Protein AF-A0A396IU26-F1 (afdb_monomer_lite)

Structure (mmCIF, N/CA/C/O backbone):
data_AF-A0A396IU26-F1
#
_entry.id   AF-A0A396IU26-F1
#
loop_
_atom_site.group_PDB
_atom_site.id
_atom_site.type_symbol
_atom_site.label_atom_id
_atom_site.label_alt_id
_atom_site.label_comp_id
_atom_site.label_asym_id
_atom_site.label_entity_id
_atom_site.label_seq_id
_atom_site.pdbx_PDB_ins_code
_atom_site.Cartn_x
_atom_site.Cartn_y
_atom_site.Cartn_z
_atom_site.occupancy
_atom_site.B_iso_or_equiv
_atom_site.auth_seq_id
_atom_site.auth_comp_id
_atom_site.auth_asym_id
_atom_site.auth_atom_id
_atom_site.pdbx_PDB_model_num
ATOM 1 N N . MET A 1 1 ? -10.759 3.867 -37.597 1.00 36.38 1 MET A N 1
ATOM 2 C CA . MET A 1 1 ? -11.446 4.183 -36.321 1.00 36.38 1 MET A CA 1
ATOM 3 C C . MET A 1 1 ? -10.426 4.731 -35.334 1.00 36.38 1 MET A C 1
ATOM 5 O O . MET A 1 1 ? -9.451 4.046 -35.075 1.00 36.38 1 MET A O 1
ATOM 9 N N . LYS A 1 2 ? -10.600 5.950 -34.806 1.00 43.91 2 LYS A N 1
ATOM 10 C CA . LYS A 1 2 ? -9.801 6.440 -33.669 1.00 43.91 2 LYS A CA 1
ATOM 11 C C . LYS A 1 2 ? -10.519 6.008 -32.395 1.00 43.91 2 LYS A C 1
ATOM 13 O O . LYS A 1 2 ? -11.570 6.564 -32.089 1.00 43.91 2 LYS A O 1
ATOM 18 N N . TRP A 1 3 ? -10.007 5.006 -31.688 1.00 51.47 3 TRP A N 1
ATOM 19 C CA . TRP A 1 3 ? -10.526 4.684 -30.361 1.00 51.47 3 TRP A CA 1
ATOM 20 C C . TRP A 1 3 ? -10.234 5.875 -29.445 1.00 51.47 3 TRP A C 1
ATOM 22 O O . TRP A 1 3 ? -9.081 6.273 -29.275 1.00 51.47 3 TRP A O 1
ATOM 32 N N . LYS A 1 4 ? -11.283 6.513 -28.917 1.00 61.62 4 LYS A N 1
ATOM 33 C CA . LYS A 1 4 ? -11.118 7.537 -27.884 1.00 61.62 4 LYS A CA 1
ATOM 34 C C . LYS A 1 4 ? -10.729 6.809 -26.606 1.00 61.62 4 LYS A C 1
ATOM 36 O O . LYS A 1 4 ? -11.565 6.156 -25.994 1.00 61.62 4 LYS A O 1
ATOM 41 N N . ILE A 1 5 ? -9.464 6.928 -26.222 1.00 74.00 5 ILE A N 1
ATOM 42 C CA . ILE A 1 5 ? -9.000 6.493 -24.907 1.00 74.00 5 ILE A CA 1
ATOM 43 C C . ILE A 1 5 ? -9.785 7.299 -23.865 1.00 74.00 5 ILE A C 1
ATOM 45 O O . ILE A 1 5 ? -9.753 8.534 -23.882 1.00 74.00 5 ILE A O 1
ATOM 49 N N . GLN A 1 6 ? -10.534 6.615 -22.998 1.00 81.62 6 GLN A N 1
ATOM 50 C CA . GLN A 1 6 ? -11.246 7.263 -21.901 1.00 81.62 6 GLN A CA 1
ATOM 51 C C . GLN A 1 6 ? -10.226 7.858 -20.935 1.00 81.62 6 GLN A C 1
ATOM 53 O O . GLN A 1 6 ? -9.419 7.141 -20.365 1.00 81.62 6 GLN A O 1
ATOM 58 N N . GLN A 1 7 ? -10.271 9.171 -20.743 1.00 86.00 7 GLN A N 1
ATOM 59 C CA . GLN A 1 7 ? -9.357 9.882 -19.860 1.00 86.00 7 GLN A CA 1
ATOM 60 C C . GLN A 1 7 ? -9.942 9.947 -18.442 1.00 86.00 7 GLN A C 1
ATOM 62 O O . GLN A 1 7 ? -10.987 10.567 -18.232 1.00 86.00 7 GLN A O 1
ATOM 67 N N . TYR A 1 8 ? -9.262 9.353 -17.464 1.00 87.31 8 TYR A N 1
ATOM 68 C CA . TYR A 1 8 ? -9.656 9.421 -16.060 1.00 87.31 8 TYR A CA 1
ATOM 69 C C . TYR A 1 8 ? -9.357 10.792 -15.463 1.00 87.31 8 TYR A C 1
ATOM 71 O O . TYR A 1 8 ? -8.356 11.442 -15.782 1.00 87.31 8 TYR A O 1
ATOM 79 N N . LYS A 1 9 ? -10.252 11.232 -14.576 1.00 87.75 9 LYS A N 1
ATOM 80 C CA . LYS A 1 9 ? -10.110 12.469 -13.809 1.00 87.75 9 LYS A CA 1
ATOM 81 C C . LYS A 1 9 ? -9.380 12.204 -12.491 1.00 87.75 9 LYS A C 1
ATOM 83 O O . LYS A 1 9 ? -9.590 11.151 -11.887 1.00 87.75 9 LYS A O 1
ATOM 88 N N . PRO A 1 10 ? -8.649 13.201 -11.963 1.00 85.81 10 PRO A N 1
ATOM 89 C CA . 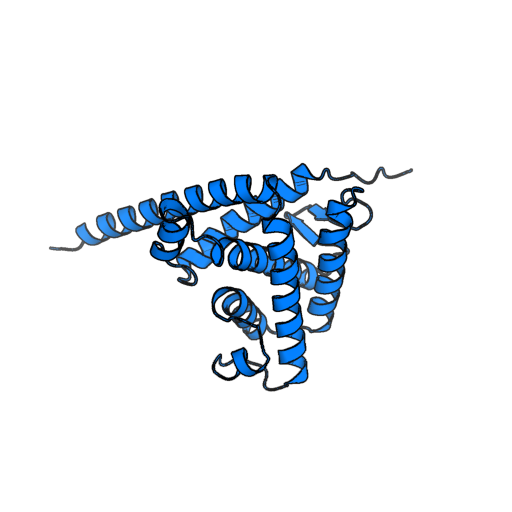PRO A 1 10 ? -8.019 13.139 -10.648 1.00 85.81 10 PRO A CA 1
ATOM 90 C C . PRO A 1 10 ? -8.915 12.591 -9.535 1.00 85.81 10 PRO A C 1
ATOM 92 O O . PRO A 1 10 ? -8.520 11.727 -8.756 1.00 85.81 10 PRO A O 1
ATOM 95 N N . VAL A 1 11 ? -10.157 13.077 -9.478 1.00 86.75 11 VAL A N 1
ATOM 96 C CA . VAL A 1 11 ? -11.125 12.690 -8.446 1.00 86.75 11 VAL A CA 1
ATOM 97 C C . VAL A 1 11 ? -11.453 11.196 -8.482 1.00 86.75 11 VAL A C 1
ATOM 99 O O . VAL A 1 11 ? -11.525 10.588 -7.424 1.00 8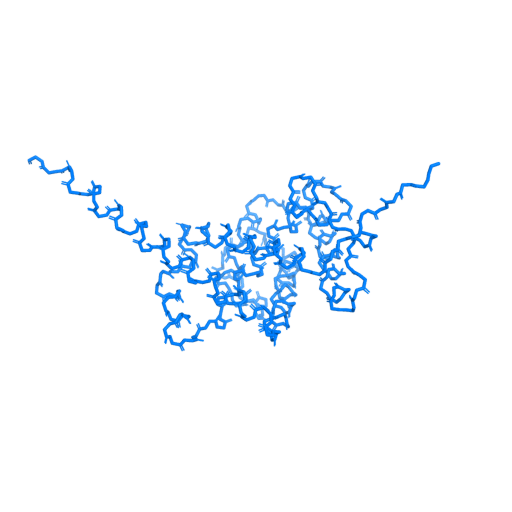6.75 11 VAL A O 1
ATOM 102 N N . GLN A 1 12 ? -11.543 10.589 -9.669 1.00 87.81 12 GLN A N 1
ATOM 103 C CA . GLN A 1 12 ? -11.893 9.173 -9.818 1.00 87.81 12 GLN A CA 1
ATOM 104 C C . GLN A 1 12 ? -10.797 8.269 -9.255 1.00 87.81 12 GLN A C 1
ATOM 106 O O . GLN A 1 12 ? -11.088 7.300 -8.563 1.00 87.81 12 GLN A O 1
ATOM 111 N N . VAL A 1 13 ? -9.532 8.619 -9.490 1.00 88.50 13 VAL A N 1
ATOM 112 C CA . VAL A 1 13 ? -8.412 7.849 -8.941 1.00 88.50 13 VAL A CA 1
ATOM 113 C C . VAL A 1 13 ? -8.298 8.050 -7.428 1.00 88.50 13 VAL A C 1
ATOM 115 O O . VAL A 1 13 ? -8.007 7.105 -6.703 1.00 88.50 13 VAL A O 1
ATOM 118 N N . TRP A 1 14 ? -8.575 9.256 -6.921 1.00 89.88 14 TRP A N 1
ATOM 119 C CA . TRP A 1 14 ? -8.655 9.487 -5.477 1.00 89.88 14 TRP A CA 1
ATOM 120 C C . TRP A 1 14 ? -9.791 8.698 -4.820 1.00 89.88 14 TRP A C 1
ATOM 122 O O . TRP A 1 14 ? -9.598 8.144 -3.740 1.00 89.88 14 TRP A O 1
ATOM 132 N N . ASP A 1 15 ? -10.969 8.664 -5.439 1.00 91.56 15 ASP A N 1
ATOM 133 C CA . ASP A 1 15 ? -12.124 7.914 -4.943 1.00 91.56 15 ASP A CA 1
ATOM 134 C C . ASP A 1 15 ? -11.818 6.420 -4.897 1.00 91.56 15 ASP A C 1
ATOM 136 O O . ASP A 1 15 ? -12.000 5.798 -3.850 1.00 91.56 15 ASP A O 1
ATOM 140 N N . TRP A 1 16 ? -11.245 5.882 -5.977 1.00 92.44 16 TRP A N 1
ATOM 141 C CA . TRP A 1 16 ? -10.735 4.518 -5.999 1.00 92.44 16 TRP A CA 1
ATOM 142 C C . TRP A 1 16 ? -9.743 4.263 -4.860 1.00 92.44 16 TRP A C 1
ATOM 144 O O . TRP A 1 16 ? -9.912 3.327 -4.082 1.00 92.44 16 TRP A O 1
ATOM 154 N N . PHE A 1 17 ? -8.717 5.104 -4.735 1.00 94.12 17 PHE A N 1
ATOM 155 C CA . PHE A 1 17 ? -7.638 4.872 -3.786 1.00 94.12 17 PHE A CA 1
ATOM 156 C C . PHE A 1 17 ? -8.149 4.812 -2.344 1.00 94.12 17 PHE A C 1
ATOM 158 O O . PHE A 1 17 ? -7.783 3.915 -1.583 1.00 94.12 17 PHE A O 1
ATOM 165 N N . PHE A 1 18 ? -9.039 5.730 -1.967 1.00 95.44 18 PHE A N 1
ATOM 166 C CA . PHE A 1 18 ? -9.633 5.717 -0.634 1.00 95.44 18 PHE A CA 1
ATOM 167 C C . PHE A 1 18 ? -10.624 4.572 -0.434 1.00 95.44 18 PHE A C 1
ATOM 169 O O . PHE A 1 18 ? -10.685 4.042 0.674 1.00 95.44 18 PHE A O 1
ATOM 176 N N . LYS A 1 19 ? -11.337 4.136 -1.481 1.00 94.88 19 LYS A N 1
ATOM 177 C CA . LYS A 1 19 ? -12.168 2.931 -1.404 1.00 94.88 19 LYS A CA 1
ATOM 178 C C . LYS A 1 19 ? -11.322 1.672 -1.205 1.00 94.88 19 LYS A C 1
ATOM 180 O O . LYS A 1 19 ? -11.675 0.829 -0.387 1.00 94.88 19 LYS A O 1
ATOM 185 N N . SER A 1 20 ? -10.177 1.584 -1.878 1.00 95.25 20 SER A N 1
ATOM 186 C CA . SER A 1 20 ? -9.188 0.525 -1.663 1.00 95.25 20 SER A CA 1
ATOM 187 C C . SER A 1 20 ? -8.674 0.549 -0.219 1.00 95.25 20 SER A C 1
ATOM 189 O O . SER A 1 20 ? -8.710 -0.471 0.461 1.00 95.25 20 SER A O 1
ATOM 191 N N . CYS A 1 21 ? -8.326 1.726 0.315 1.00 96.75 21 CYS A N 1
ATOM 192 C CA . CYS A 1 21 ? -7.930 1.867 1.721 1.00 96.75 21 CYS A CA 1
ATOM 193 C C . CYS A 1 21 ? -9.027 1.454 2.714 1.00 96.75 21 CYS A C 1
ATOM 195 O O . CYS A 1 21 ? -8.710 0.971 3.795 1.00 96.75 21 CYS A O 1
ATOM 197 N N . GLU A 1 22 ? -10.299 1.648 2.373 1.00 95.56 22 GLU A N 1
ATOM 198 C CA . GLU A 1 22 ? -11.444 1.216 3.181 1.00 95.56 22 GLU A CA 1
ATOM 199 C C . GLU A 1 22 ? -11.565 -0.307 3.218 1.00 95.56 22 GLU A C 1
ATOM 201 O O . GLU A 1 22 ? -11.588 -0.894 4.296 1.00 95.56 22 GLU A O 1
ATOM 206 N N . VAL A 1 23 ? -11.573 -0.958 2.051 1.00 94.94 23 VAL A N 1
ATOM 207 C CA . VAL A 1 23 ? -11.628 -2.426 1.944 1.00 94.94 23 VAL A CA 1
ATOM 208 C C . VAL A 1 23 ? -10.428 -3.064 2.641 1.00 94.94 23 VAL A C 1
ATOM 210 O O . VAL A 1 23 ? -10.588 -3.945 3.483 1.00 94.94 23 VAL A O 1
ATOM 213 N N . ASN A 1 24 ? -9.230 -2.563 2.360 1.00 95.94 24 ASN A N 1
ATOM 214 C CA . ASN A 1 24 ? -8.001 -3.073 2.954 1.00 95.94 24 ASN A CA 1
ATOM 215 C C . ASN A 1 24 ? -7.905 -2.751 4.445 1.00 95.94 24 ASN A C 1
ATOM 217 O O . ASN A 1 24 ? -7.382 -3.555 5.205 1.00 95.94 24 ASN A O 1
ATOM 221 N N . GLY A 1 25 ? -8.456 -1.615 4.879 1.00 95.25 25 GLY A N 1
ATOM 222 C CA . GLY A 1 25 ? -8.569 -1.227 6.284 1.00 95.25 25 GLY A CA 1
ATOM 223 C C . GLY A 1 25 ? -9.317 -2.267 7.111 1.00 95.25 25 GLY A C 1
ATOM 224 O O . GLY A 1 25 ? -8.875 -2.617 8.202 1.00 95.25 25 GLY A O 1
ATOM 225 N N . ARG A 1 26 ? -10.404 -2.814 6.559 1.00 94.56 26 ARG A N 1
ATOM 226 C CA . ARG A 1 26 ? -11.157 -3.910 7.185 1.00 94.56 26 ARG A CA 1
ATOM 227 C C . ARG A 1 26 ? -10.328 -5.183 7.290 1.00 94.56 26 ARG A C 1
ATOM 229 O O . ARG A 1 26 ? -10.344 -5.823 8.334 1.00 94.56 26 ARG A O 1
ATOM 236 N N . ILE A 1 27 ? -9.589 -5.522 6.233 1.00 94.38 27 ILE A N 1
ATOM 237 C CA . ILE A 1 27 ? -8.699 -6.692 6.201 1.00 94.38 27 ILE A CA 1
ATOM 238 C C . ILE A 1 27 ? -7.632 -6.563 7.289 1.00 94.38 27 ILE A C 1
ATOM 240 O O . ILE A 1 27 ? -7.540 -7.423 8.155 1.00 94.38 27 ILE A O 1
ATOM 244 N N . VAL A 1 28 ? -6.889 -5.453 7.318 1.00 94.25 28 VAL A N 1
ATOM 245 C CA . VAL A 1 28 ? -5.809 -5.271 8.298 1.00 94.25 28 VAL A CA 1
ATOM 246 C C . VAL A 1 28 ? -6.321 -5.172 9.739 1.00 94.25 28 VAL A C 1
ATOM 248 O O . VAL A 1 28 ? -5.592 -5.529 10.660 1.00 94.25 28 VAL A O 1
ATOM 251 N N . LEU A 1 29 ? -7.555 -4.703 9.954 1.00 93.12 29 LEU A N 1
ATOM 252 C CA . LEU A 1 29 ? -8.194 -4.700 11.271 1.00 93.12 29 LEU A CA 1
ATOM 253 C C . LEU A 1 29 ? -8.582 -6.116 11.702 1.00 93.12 29 LEU A C 1
ATOM 255 O O . LEU A 1 29 ? -8.247 -6.530 12.809 1.00 93.12 29 LEU A O 1
ATOM 259 N N . ARG A 1 30 ? -9.254 -6.866 10.822 1.00 92.00 30 ARG A N 1
ATOM 260 C CA . ARG A 1 30 ? -9.652 -8.259 11.066 1.00 92.00 30 ARG A CA 1
ATOM 261 C C . ARG A 1 30 ? -8.440 -9.149 11.336 1.00 92.00 30 ARG A C 1
ATOM 263 O O . ARG A 1 30 ? -8.477 -9.965 12.246 1.00 92.00 30 ARG A O 1
ATOM 270 N N . ASP A 1 31 ? -7.365 -8.949 10.583 1.00 91.62 31 ASP A N 1
ATOM 271 C CA . ASP A 1 31 ? -6.133 -9.733 10.696 1.00 91.62 31 ASP A CA 1
ATOM 272 C C . ASP A 1 31 ? -5.247 -9.255 11.875 1.00 91.62 31 ASP A C 1
ATOM 274 O O . ASP A 1 31 ? -4.118 -9.713 12.052 1.00 91.62 31 ASP A O 1
ATOM 278 N N . GLY A 1 32 ? -5.726 -8.301 12.688 1.00 90.56 32 GLY A N 1
ATOM 279 C CA . GLY A 1 32 ? -5.029 -7.806 13.878 1.00 90.56 32 GLY A CA 1
ATOM 280 C C . GLY A 1 32 ? -3.739 -7.030 13.583 1.00 90.56 32 GLY A C 1
ATOM 281 O O . GLY A 1 32 ? -2.900 -6.858 14.468 1.00 90.56 32 GLY A O 1
ATOM 282 N N . LEU A 1 33 ? -3.546 -6.559 12.347 1.00 91.25 33 LEU A N 1
ATOM 283 C CA . LEU A 1 33 ? -2.394 -5.738 11.952 1.00 91.25 33 LEU A CA 1
ATOM 284 C C . LEU A 1 33 ? -2.531 -4.279 12.405 1.00 91.25 33 LEU A C 1
ATOM 286 O O . LEU A 1 33 ? -1.525 -3.574 12.510 1.00 91.25 33 LEU A O 1
ATOM 290 N N . ILE A 1 34 ? -3.761 -3.836 12.669 1.00 91.44 34 ILE A N 1
ATOM 291 C CA . ILE A 1 34 ? -4.081 -2.601 13.390 1.00 91.44 34 ILE A CA 1
ATOM 292 C C . ILE A 1 34 ? -5.088 -2.900 14.491 1.00 91.44 34 ILE A C 1
ATOM 294 O O . ILE A 1 34 ? -5.997 -3.707 14.317 1.00 91.44 34 ILE A O 1
ATOM 298 N N . SER A 1 35 ? -4.940 -2.222 15.623 1.00 90.69 35 SER A N 1
ATOM 299 C CA . SER A 1 35 ? -5.867 -2.337 16.750 1.00 90.69 35 SER A CA 1
ATOM 300 C C . SER A 1 35 ? -6.937 -1.241 16.741 1.00 90.69 35 SER A C 1
ATOM 302 O O . SER A 1 35 ? -6.718 -0.136 16.238 1.00 90.69 35 SER A O 1
ATOM 304 N N . VAL A 1 36 ? -8.079 -1.503 17.389 1.00 91.56 36 VAL A N 1
ATOM 305 C CA . VAL A 1 36 ? -9.116 -0.479 17.636 1.00 91.56 36 VAL A CA 1
ATOM 306 C C . VAL A 1 36 ? -8.526 0.720 18.382 1.00 91.56 36 VAL A C 1
ATOM 308 O O . VAL A 1 36 ? -8.794 1.862 18.025 1.00 91.56 36 VAL A O 1
ATOM 311 N N . LYS A 1 37 ? -7.625 0.471 19.340 1.00 89.94 37 LYS A N 1
ATOM 312 C CA . LYS A 1 37 ? -6.909 1.517 20.078 1.00 89.94 37 LYS A CA 1
ATOM 313 C C . LYS A 1 37 ? -6.088 2.429 19.160 1.00 89.94 37 LYS A C 1
ATOM 315 O O . LYS A 1 37 ? -6.114 3.643 19.333 1.00 89.94 37 LYS A O 1
ATOM 320 N N . GLU A 1 38 ? -5.382 1.884 18.167 1.00 89.94 38 GLU A N 1
ATOM 321 C CA . GLU A 1 38 ? -4.645 2.704 17.190 1.00 89.94 38 GLU A CA 1
ATOM 322 C C . GLU A 1 38 ? -5.588 3.584 16.345 1.00 89.94 38 GLU A C 1
ATOM 324 O O . GLU A 1 38 ? -5.243 4.720 16.009 1.00 89.94 38 GLU A O 1
ATOM 329 N N . ILE A 1 39 ? -6.794 3.097 16.033 1.00 92.06 39 ILE A N 1
ATOM 330 C CA . ILE A 1 39 ? -7.837 3.877 15.347 1.00 92.06 39 ILE A CA 1
ATOM 331 C C . ILE A 1 39 ? -8.366 4.996 16.262 1.00 92.06 39 ILE A C 1
ATOM 333 O O . ILE A 1 39 ? -8.465 6.148 15.831 1.00 92.06 39 ILE A O 1
ATOM 337 N N . GLU A 1 40 ? -8.641 4.697 17.532 1.00 91.12 40 GLU A N 1
ATOM 338 C CA . GLU A 1 40 ? -9.085 5.671 18.537 1.00 91.12 40 GLU A CA 1
ATOM 339 C C . GLU A 1 40 ? -8.057 6.778 18.768 1.00 91.12 40 GLU A C 1
ATOM 341 O O . GLU A 1 40 ? -8.402 7.959 18.808 1.00 91.12 40 GLU A O 1
ATOM 346 N N . GLU A 1 41 ? -6.774 6.429 18.865 1.00 90.19 41 GLU A N 1
ATOM 347 C CA . GLU A 1 41 ? -5.697 7.410 18.996 1.00 90.19 41 GLU A CA 1
ATOM 348 C C . GLU A 1 41 ? -5.626 8.350 17.789 1.00 90.19 41 GLU A C 1
ATOM 350 O O . GLU A 1 41 ? -5.380 9.551 17.945 1.00 90.19 41 GLU A O 1
ATOM 355 N N . CYS A 1 42 ? -5.906 7.841 16.590 1.00 91.12 42 CYS A N 1
ATOM 356 C CA . CYS A 1 42 ? -6.017 8.671 15.401 1.00 91.12 42 CYS A CA 1
ATOM 357 C C . CYS A 1 42 ? -7.243 9.603 15.461 1.00 91.12 42 CYS A C 1
ATOM 359 O O . CYS A 1 42 ? -7.105 10.798 15.192 1.00 91.12 42 CYS A O 1
ATOM 361 N N . ILE A 1 43 ? -8.421 9.114 15.858 1.00 89.56 43 ILE A N 1
ATOM 362 C CA . ILE A 1 43 ? -9.651 9.926 15.899 1.00 89.56 43 ILE A CA 1
ATOM 363 C C . ILE A 1 43 ? -9.616 10.974 17.015 1.00 89.56 43 ILE A C 1
ATOM 365 O O . ILE A 1 43 ? -9.868 12.151 16.752 1.00 89.56 43 ILE A O 1
ATOM 369 N N . PHE A 1 44 ? -9.322 10.558 18.246 1.00 88.31 44 PHE A N 1
ATOM 370 C CA . PHE A 1 44 ? -9.507 11.382 19.443 1.00 88.31 44 PHE A CA 1
ATOM 371 C C . PHE A 1 44 ? -8.270 12.197 19.808 1.00 88.31 44 PHE A C 1
ATOM 373 O O . PHE A 1 44 ? -8.398 13.324 20.277 1.00 88.31 44 PHE A O 1
ATOM 380 N N . LYS A 1 45 ? -7.066 11.657 19.571 1.00 86.06 45 LYS A N 1
ATOM 381 C CA . LYS A 1 45 ? -5.801 12.355 19.870 1.00 86.06 45 LYS A CA 1
ATOM 382 C C . LYS A 1 45 ? -5.185 13.011 18.634 1.00 86.06 45 LYS A C 1
ATOM 384 O O . LYS A 1 45 ? -4.150 13.663 18.734 1.00 86.06 45 LYS A O 1
ATOM 389 N N . GLY A 1 46 ? -5.776 12.805 17.453 1.00 81.81 46 GLY A N 1
ATOM 390 C CA . GLY A 1 46 ? -5.227 13.272 16.180 1.00 81.81 46 GLY A CA 1
ATOM 391 C C . GLY A 1 46 ? -3.915 12.585 15.780 1.00 81.81 46 GLY A C 1
ATOM 392 O O . GL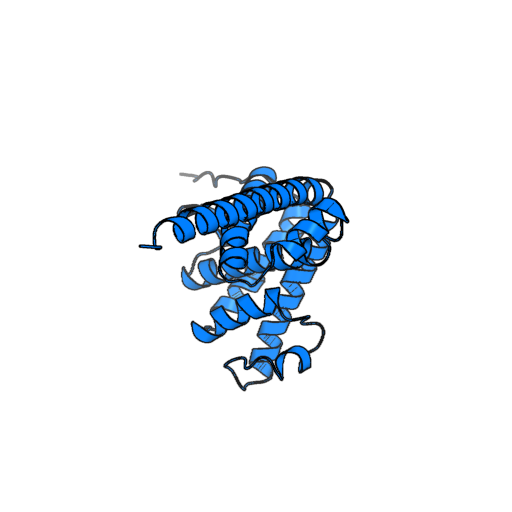Y A 1 46 ? -3.289 12.993 14.798 1.00 81.81 46 GLY A O 1
ATOM 393 N N . ASN A 1 47 ? -3.482 11.542 16.503 1.00 82.12 47 ASN A N 1
ATOM 394 C CA . ASN A 1 47 ? -2.225 10.844 16.249 1.00 82.12 47 ASN A CA 1
ATOM 395 C C . ASN A 1 47 ? -2.387 9.813 15.125 1.00 82.12 47 ASN A C 1
ATOM 397 O O . ASN A 1 47 ? -2.277 8.606 15.308 1.00 82.12 47 ASN A O 1
ATOM 401 N N . CYS A 1 48 ? -2.669 10.307 13.925 1.00 84.38 48 CYS A N 1
ATOM 402 C CA . CYS A 1 48 ? -2.887 9.471 12.752 1.00 84.38 48 CYS A CA 1
ATOM 403 C C . CYS A 1 48 ? -1.611 9.177 11.973 1.00 84.38 48 CYS A C 1
ATOM 405 O O . CYS A 1 48 ? -1.684 8.466 10.980 1.00 84.38 48 CYS A O 1
ATOM 407 N N . LYS A 1 49 ? -0.457 9.742 12.353 1.00 79.06 49 LYS A N 1
ATOM 408 C CA . LYS A 1 49 ? 0.724 9.802 11.475 1.00 79.06 49 LYS A CA 1
ATOM 409 C C . LYS A 1 49 ? 1.198 8.419 11.022 1.00 79.06 49 LYS A C 1
ATOM 411 O O . LYS A 1 49 ? 1.619 8.276 9.885 1.00 79.06 49 LYS A O 1
ATOM 416 N N . LYS A 1 50 ? 1.121 7.398 11.877 1.00 83.06 50 LYS A N 1
ATOM 417 C CA . LYS A 1 50 ? 1.469 6.019 11.497 1.00 83.06 50 LYS A CA 1
ATOM 418 C C . LYS A 1 50 ? 0.409 5.423 10.562 1.00 83.06 50 LYS A C 1
ATOM 420 O O . LYS A 1 50 ? 0.743 4.930 9.487 1.00 83.06 50 LYS A O 1
ATOM 425 N N . LEU A 1 51 ? -0.867 5.519 10.939 1.00 90.75 51 LEU A N 1
ATOM 426 C CA . LEU A 1 51 ? -1.985 4.929 10.195 1.00 90.75 51 LEU A CA 1
ATOM 427 C C . LEU A 1 51 ? -2.196 5.591 8.822 1.00 90.75 51 LEU A C 1
ATOM 429 O O . LEU A 1 51 ? -2.463 4.899 7.845 1.00 90.75 51 LEU A O 1
ATOM 433 N N . SER A 1 52 ? -2.005 6.910 8.723 1.00 93.38 52 SER A N 1
ATOM 434 C CA . SER A 1 52 ? -2.144 7.697 7.489 1.00 93.38 52 SER A CA 1
ATOM 435 C C . SER A 1 52 ? -1.063 7.432 6.454 1.00 93.38 52 SER A C 1
ATOM 437 O O . SER A 1 52 ? -1.205 7.873 5.315 1.00 93.38 52 SER A O 1
ATOM 439 N N . ILE A 1 53 ? -0.011 6.709 6.836 1.00 94.75 53 ILE A N 1
ATOM 440 C CA . ILE A 1 53 ? 1.067 6.290 5.946 1.00 94.75 53 ILE A CA 1
ATOM 441 C C . ILE A 1 53 ? 0.982 4.796 5.667 1.00 94.75 53 ILE A C 1
ATOM 443 O O . ILE A 1 53 ? 0.964 4.395 4.506 1.00 94.75 53 ILE A O 1
ATOM 447 N N . LYS A 1 54 ? 0.896 3.974 6.717 1.00 94.88 54 LYS A N 1
ATOM 448 C CA . LYS A 1 54 ? 1.004 2.520 6.584 1.00 94.88 54 LYS A CA 1
ATOM 449 C C . LYS A 1 54 ? -0.194 1.894 5.872 1.00 94.88 54 LYS A C 1
ATOM 451 O O . LYS A 1 54 ? 0.015 1.150 4.924 1.00 94.88 54 LYS A O 1
ATOM 456 N N . LEU A 1 55 ? -1.430 2.244 6.244 1.00 96.19 55 LEU A N 1
ATOM 457 C CA . LEU A 1 55 ? -2.624 1.666 5.609 1.00 96.19 55 LEU A CA 1
ATOM 458 C C . LEU A 1 55 ? -2.737 2.034 4.112 1.00 96.19 55 LEU A C 1
ATOM 460 O O . LEU A 1 55 ? -2.966 1.145 3.286 1.00 96.19 55 LEU A O 1
ATOM 464 N N . PRO A 1 56 ? -2.533 3.301 3.706 1.00 96.81 56 PRO A N 1
ATOM 465 C CA . PRO A 1 56 ? -2.570 3.629 2.287 1.00 96.81 56 PRO A CA 1
ATOM 466 C C . PRO A 1 56 ? -1.379 3.041 1.516 1.00 96.81 56 PRO A C 1
ATOM 468 O O . PRO A 1 56 ? -1.554 2.623 0.375 1.00 96.81 56 PRO A O 1
ATOM 471 N N . ALA A 1 57 ? -0.194 2.920 2.132 1.00 97.12 57 ALA A N 1
ATOM 472 C CA . ALA A 1 57 ? 0.942 2.227 1.517 1.00 97.12 57 ALA A CA 1
ATOM 473 C C . ALA A 1 57 ? 0.657 0.732 1.316 1.00 97.12 57 ALA A C 1
ATOM 475 O O . ALA A 1 57 ? 0.950 0.199 0.250 1.00 97.12 57 ALA A O 1
ATOM 476 N N . TRP A 1 58 ? 0.024 0.079 2.293 1.00 97.12 58 TRP A N 1
ATOM 477 C CA . TRP A 1 58 ? -0.424 -1.310 2.188 1.00 97.12 58 TRP A CA 1
ATOM 478 C C . TRP A 1 58 ? -1.403 -1.484 1.027 1.00 97.12 58 TRP A C 1
ATOM 480 O O . TRP A 1 58 ? -1.276 -2.401 0.222 1.00 97.12 58 TRP A O 1
ATOM 490 N N . SER A 1 59 ? -2.337 -0.543 0.885 1.00 97.25 59 SER A N 1
ATOM 491 C CA . SER A 1 59 ? -3.338 -0.563 -0.186 1.00 97.25 59 SER A CA 1
ATOM 492 C C . SER A 1 59 ? -2.726 -0.378 -1.573 1.00 97.25 59 SER A C 1
ATOM 494 O O . SER A 1 59 ? -3.139 -1.038 -2.526 1.00 97.25 59 SER A O 1
ATOM 496 N N . LEU A 1 60 ? -1.708 0.482 -1.691 1.00 97.31 60 LEU A N 1
ATOM 497 C CA . LEU A 1 60 ? -0.923 0.599 -2.920 1.00 97.31 60 LEU A CA 1
ATOM 498 C C . LEU A 1 60 ? -0.139 -0.682 -3.200 1.00 97.31 60 LEU A C 1
ATOM 500 O O . LEU A 1 60 ? -0.164 -1.144 -4.333 1.00 97.31 60 LEU A O 1
ATOM 504 N N . LEU A 1 61 ? 0.507 -1.281 -2.194 1.00 97.50 61 LEU A N 1
ATOM 505 C CA . LEU A 1 61 ? 1.223 -2.545 -2.367 1.00 97.50 61 LEU A CA 1
ATOM 506 C C . LEU A 1 61 ? 0.292 -3.644 -2.894 1.00 97.50 61 LEU A C 1
ATOM 508 O O . LEU A 1 61 ? 0.643 -4.321 -3.854 1.00 97.50 61 LEU A O 1
ATOM 512 N N . GLN A 1 62 ? -0.906 -3.778 -2.321 1.00 96.19 62 GLN A N 1
ATOM 513 C CA . GLN A 1 62 ? -1.911 -4.736 -2.782 1.00 96.19 62 GLN A CA 1
ATOM 514 C C . GLN A 1 62 ? -2.285 -4.498 -4.252 1.00 96.19 62 GLN A C 1
ATOM 516 O O . GLN A 1 62 ? -2.289 -5.442 -5.037 1.00 96.19 62 GLN A O 1
ATOM 521 N N . CYS A 1 63 ? -2.533 -3.245 -4.645 1.00 96.38 63 CYS A N 1
ATOM 522 C CA . CYS A 1 63 ? -2.798 -2.891 -6.042 1.00 96.38 63 CYS A CA 1
ATOM 523 C C . CYS A 1 63 ? -1.626 -3.263 -6.964 1.00 96.38 63 CYS A C 1
ATOM 525 O O . CYS A 1 63 ? -1.842 -3.847 -8.027 1.00 96.38 63 CYS A O 1
ATOM 527 N N . LEU A 1 64 ? -0.387 -2.969 -6.560 1.00 97.12 64 LEU A N 1
ATOM 528 C CA . LEU A 1 64 ? 0.801 -3.282 -7.352 1.00 97.12 64 LEU A CA 1
ATOM 529 C C . LEU A 1 64 ? 0.991 -4.789 -7.539 1.00 97.12 64 LEU A C 1
ATOM 531 O O . LEU A 1 64 ? 1.236 -5.219 -8.661 1.00 97.12 64 LEU A O 1
ATOM 535 N N . LEU A 1 65 ? 0.844 -5.580 -6.472 1.00 96.44 65 LEU A N 1
ATOM 536 C CA . LEU A 1 65 ? 0.959 -7.040 -6.526 1.00 96.44 65 LEU A CA 1
ATOM 537 C C . LEU A 1 65 ? -0.120 -7.649 -7.428 1.00 96.44 65 LEU A C 1
ATOM 539 O O . LEU A 1 65 ? 0.196 -8.443 -8.309 1.00 96.44 65 LEU A O 1
ATOM 543 N N . THR A 1 66 ? -1.379 -7.223 -7.274 1.00 94.88 66 THR A N 1
ATOM 544 C CA . THR A 1 66 ? -2.480 -7.664 -8.145 1.00 94.88 66 THR A CA 1
ATOM 545 C C . THR A 1 66 ? -2.211 -7.313 -9.609 1.00 94.88 66 THR A C 1
ATOM 547 O O . THR A 1 66 ? -2.384 -8.160 -10.478 1.00 94.88 66 THR A O 1
ATOM 550 N N . SER A 1 67 ? -1.727 -6.098 -9.881 1.00 95.81 67 SER A N 1
ATOM 551 C CA . SER A 1 67 ? -1.415 -5.645 -11.243 1.00 95.81 67 SER A CA 1
ATOM 552 C C . SER A 1 67 ? -0.224 -6.384 -11.858 1.00 95.81 67 SER A C 1
ATOM 554 O O . SER A 1 67 ? -0.200 -6.646 -13.056 1.00 95.81 67 SER A O 1
ATOM 556 N N . ALA A 1 68 ? 0.797 -6.698 -11.056 1.00 95.25 68 ALA A N 1
ATOM 557 C CA . ALA A 1 68 ? 1.949 -7.471 -11.504 1.00 95.25 68 ALA A CA 1
ATOM 558 C C . ALA A 1 68 ? 1.533 -8.905 -11.869 1.00 95.25 68 ALA A C 1
ATOM 560 O O . ALA A 1 68 ? 1.888 -9.389 -12.942 1.00 95.25 68 ALA A O 1
ATOM 561 N N . LYS A 1 69 ? 0.715 -9.542 -11.020 1.00 93.75 69 LYS A N 1
ATOM 562 C CA . LYS A 1 69 ? 0.194 -10.902 -11.221 1.00 93.75 69 LYS A CA 1
ATOM 563 C C . LYS A 1 69 ? -0.723 -11.038 -12.431 1.00 93.75 69 LYS A C 1
ATOM 565 O O . LYS A 1 69 ? -0.661 -12.048 -13.121 1.00 93.75 69 LYS A O 1
ATOM 570 N N . SER A 1 70 ? -1.563 -10.039 -12.701 1.00 92.44 70 SER A N 1
ATOM 571 C CA . SER A 1 70 ? -2.465 -10.065 -13.858 1.00 92.44 70 SER A CA 1
ATOM 572 C C . SER A 1 70 ? -1.776 -9.743 -15.185 1.00 92.44 70 SER A C 1
ATOM 574 O O . SER A 1 70 ? -2.435 -9.769 -16.221 1.00 92.44 70 SER A O 1
ATOM 576 N N . ASN A 1 71 ? -0.472 -9.431 -15.171 1.00 88.25 71 ASN A N 1
ATOM 577 C CA . ASN A 1 71 ? 0.289 -9.026 -16.353 1.00 88.25 71 ASN A CA 1
ATOM 578 C C . ASN A 1 71 ? -0.383 -7.874 -17.135 1.00 88.25 71 ASN A C 1
ATOM 580 O O . ASN A 1 71 ? -0.318 -7.835 -18.361 1.00 88.25 71 ASN A O 1
ATOM 584 N N . SER A 1 72 ? -1.042 -6.950 -16.427 1.00 92.06 72 SER A N 1
ATOM 585 C CA . SER A 1 72 ? -1.679 -5.772 -17.031 1.00 92.06 72 SER A CA 1
ATOM 586 C C . SER A 1 72 ? -0.640 -4.817 -17.643 1.00 92.06 72 SER A C 1
ATOM 588 O O . SER A 1 72 ? 0.548 -4.929 -17.334 1.00 92.06 72 SER A O 1
ATOM 590 N N . ASP A 1 73 ? -1.048 -3.807 -18.419 1.00 90.81 73 ASP A N 1
ATOM 591 C CA . ASP A 1 73 ? -0.134 -2.744 -18.895 1.00 90.81 73 ASP A CA 1
ATOM 592 C C . ASP A 1 73 ? 0.044 -1.613 -17.849 1.00 90.81 73 ASP A C 1
ATOM 594 O O . ASP A 1 73 ? 1.005 -0.840 -17.867 1.00 90.81 73 ASP A O 1
AT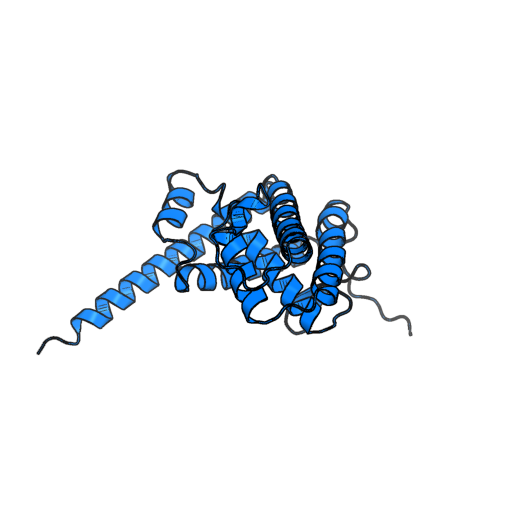OM 598 N N . GLY A 1 74 ? -0.867 -1.528 -16.880 1.00 93.12 74 GLY A N 1
ATOM 599 C CA . GLY A 1 74 ? -1.029 -0.432 -15.928 1.00 93.12 74 GLY A CA 1
ATOM 600 C C . GLY A 1 74 ? -1.426 -0.902 -14.531 1.00 93.12 74 GLY A C 1
ATOM 601 O O . GLY A 1 74 ? -1.198 -2.052 -14.165 1.00 93.12 74 GLY A O 1
ATOM 602 N N . LEU A 1 75 ? -1.983 -0.009 -13.715 1.00 94.50 75 LEU A N 1
ATOM 603 C CA . LEU A 1 75 ? -2.471 -0.347 -12.375 1.00 94.50 75 LEU A CA 1
ATOM 604 C C . LEU A 1 75 ? -3.918 -0.831 -12.457 1.00 94.50 75 LEU A C 1
ATOM 606 O O . LEU A 1 75 ? -4.785 -0.083 -12.902 1.00 94.50 75 LEU A O 1
ATOM 610 N N . VAL A 1 76 ? -4.190 -2.046 -11.995 1.00 93.62 76 VAL A N 1
ATOM 611 C CA . VAL A 1 76 ? -5.548 -2.577 -11.854 1.00 93.62 76 VAL A CA 1
ATOM 612 C C . VAL A 1 76 ? -6.199 -1.894 -10.657 1.00 93.62 76 VAL A C 1
ATOM 614 O O . VAL A 1 76 ? -5.806 -2.111 -9.507 1.00 93.62 76 VAL A O 1
ATOM 617 N N . ILE A 1 77 ? -7.163 -1.018 -10.937 1.00 89.88 77 ILE A N 1
ATOM 618 C CA . ILE A 1 77 ? -7.880 -0.243 -9.920 1.00 89.88 77 ILE A CA 1
ATOM 619 C C . ILE A 1 77 ? -9.304 -0.782 -9.687 1.00 89.88 77 ILE A C 1
ATOM 621 O O . ILE A 1 77 ? -9.844 -0.684 -8.590 1.00 89.88 77 ILE A O 1
ATOM 625 N N . SER A 1 78 ? -9.903 -1.462 -10.651 1.00 82.44 78 SER A N 1
ATOM 626 C CA . SER A 1 78 ? -11.080 -2.310 -10.420 1.00 82.44 78 SER A CA 1
ATOM 627 C C . SER A 1 78 ? -11.113 -3.423 -11.458 1.00 82.44 78 SER A C 1
ATOM 629 O O . SER A 1 78 ? -10.303 -3.383 -12.382 1.00 82.44 78 SER A O 1
ATOM 631 N N . ASP A 1 79 ? -12.049 -4.363 -11.325 1.00 76.12 79 ASP A N 1
ATOM 632 C CA . ASP A 1 79 ? -12.140 -5.575 -12.157 1.00 76.12 79 ASP A CA 1
ATOM 633 C C . ASP A 1 79 ? -11.985 -5.297 -13.664 1.00 76.12 79 ASP A C 1
ATOM 635 O O . ASP A 1 79 ? -11.228 -5.991 -14.334 1.00 76.12 79 ASP A O 1
ATOM 639 N N . ASP A 1 80 ? -12.573 -4.202 -14.161 1.00 76.12 80 ASP A N 1
ATOM 640 C CA . ASP A 1 80 ? -12.496 -3.807 -15.577 1.00 76.12 80 ASP A CA 1
ATOM 641 C C . ASP A 1 80 ? -11.742 -2.489 -15.832 1.00 76.12 80 ASP A C 1
ATOM 643 O O . ASP A 1 80 ? -11.833 -1.911 -16.919 1.00 76.12 80 ASP A O 1
ATOM 647 N N . ILE A 1 81 ? -11.037 -1.946 -14.831 1.00 85.56 81 ILE A N 1
ATOM 648 C CA . ILE A 1 81 ? -10.359 -0.653 -14.976 1.00 85.56 81 ILE A CA 1
ATOM 649 C C . ILE A 1 81 ? -8.872 -0.766 -14.697 1.00 85.56 81 ILE A C 1
ATOM 651 O O . ILE A 1 81 ? -8.422 -1.001 -13.574 1.00 85.56 81 ILE A O 1
ATOM 655 N N . GLU A 1 82 ? -8.118 -0.428 -15.736 1.00 91.50 82 GLU A N 1
ATOM 656 C CA . GLU A 1 82 ? -6.678 -0.315 -15.700 1.00 91.50 82 GLU A CA 1
ATOM 657 C C . GLU A 1 82 ? -6.242 1.136 -15.908 1.00 91.50 82 GLU A C 1
ATOM 659 O O . GLU A 1 82 ? -6.619 1.788 -16.884 1.00 91.50 82 GLU A O 1
ATOM 664 N N . LEU A 1 83 ? -5.433 1.652 -14.988 1.00 90.75 83 LEU A N 1
ATOM 665 C CA . LEU A 1 83 ? -4.856 2.984 -15.065 1.00 90.75 83 LEU A CA 1
ATOM 666 C C . LEU A 1 83 ? -3.462 2.912 -15.697 1.00 90.75 83 LEU A C 1
ATOM 668 O O . LEU A 1 83 ? -2.500 2.449 -15.084 1.00 90.75 83 LEU A O 1
ATOM 672 N N . THR A 1 84 ? -3.347 3.422 -16.915 1.00 91.12 84 THR A N 1
ATOM 673 C CA . THR A 1 84 ? -2.111 3.505 -17.695 1.00 91.12 84 THR A CA 1
ATOM 674 C C . THR A 1 84 ? -1.652 4.957 -17.822 1.00 91.12 84 THR A C 1
ATOM 676 O O . THR A 1 84 ? -2.372 5.902 -17.493 1.00 91.12 84 THR A O 1
ATOM 679 N N . ARG A 1 85 ? -0.452 5.171 -18.376 1.00 85.94 85 ARG A N 1
ATOM 680 C CA . ARG A 1 85 ? 0.021 6.526 -18.723 1.00 85.94 85 ARG A CA 1
ATOM 681 C C . ARG A 1 85 ? -0.865 7.219 -19.764 1.00 85.94 85 ARG A C 1
ATOM 683 O O . ARG A 1 85 ? -0.876 8.442 -19.824 1.00 85.94 85 ARG A O 1
ATOM 690 N N . MET A 1 86 ? -1.584 6.450 -20.584 1.00 86.31 86 MET A N 1
ATOM 691 C CA . MET A 1 86 ? -2.369 6.975 -21.703 1.00 86.31 86 MET A CA 1
ATOM 692 C C . MET A 1 86 ? -3.771 7.421 -21.293 1.00 86.31 86 MET A C 1
ATOM 694 O O . MET A 1 86 ? -4.310 8.349 -21.894 1.00 86.31 86 MET A O 1
ATOM 698 N N . ASN A 1 87 ? -4.358 6.763 -20.291 1.00 88.38 87 ASN A N 1
ATOM 699 C CA . ASN A 1 87 ? -5.703 7.061 -19.803 1.00 88.38 87 ASN A CA 1
ATOM 700 C C . ASN A 1 87 ? -5.712 7.757 -18.430 1.00 88.38 87 ASN A C 1
ATOM 702 O O . ASN A 1 87 ? -6.745 8.288 -18.024 1.00 88.38 87 ASN A O 1
ATOM 706 N N . GLY A 1 88 ? -4.583 7.782 -17.717 1.00 84.50 88 GLY A N 1
ATOM 707 C CA . GLY A 1 88 ? -4.461 8.406 -16.404 1.00 84.50 88 GLY A CA 1
ATOM 708 C C . GLY A 1 88 ? -4.389 9.933 -16.470 1.00 84.50 88 GLY A C 1
ATOM 709 O O . GLY A 1 88 ? -3.960 10.468 -17.493 1.00 84.50 88 GLY A O 1
ATOM 710 N N . PRO A 1 89 ? -4.818 10.652 -15.414 1.00 84.00 89 PRO A N 1
ATOM 711 C CA . PRO A 1 89 ? -4.911 12.112 -15.426 1.00 84.00 89 PRO A CA 1
ATOM 712 C C . PRO A 1 89 ? -3.611 12.806 -15.858 1.00 84.00 89 PRO A C 1
ATOM 714 O O . PRO A 1 89 ? -2.520 12.374 -15.496 1.00 84.00 89 PRO A O 1
ATOM 717 N N . LYS A 1 90 ? -3.737 13.898 -16.623 1.00 79.56 90 LYS A N 1
ATOM 718 C CA . LYS A 1 90 ? -2.602 14.641 -17.210 1.00 79.56 90 LYS A CA 1
ATOM 719 C C . LYS A 1 90 ? -2.066 15.779 -16.336 1.00 79.56 90 LYS A C 1
ATOM 721 O O . LYS A 1 90 ? -1.292 16.609 -16.803 1.00 79.56 90 LYS A O 1
ATOM 726 N N . ASP A 1 91 ? -2.533 15.904 -15.101 1.00 79.94 91 ASP A N 1
ATOM 727 C CA . ASP A 1 91 ? -2.039 16.912 -14.172 1.00 79.94 91 ASP A CA 1
ATOM 728 C C . ASP A 1 91 ? -0.751 16.445 -13.477 1.00 79.94 91 ASP A C 1
ATOM 730 O O . ASP A 1 91 ? -0.547 15.267 -13.190 1.00 79.94 91 ASP A O 1
ATOM 734 N N . ARG A 1 92 ? 0.126 17.404 -13.155 1.00 72.00 92 ARG A N 1
ATOM 735 C CA . ARG A 1 92 ? 1.460 17.142 -12.574 1.00 72.00 92 ARG A CA 1
ATOM 736 C C . ARG A 1 92 ? 1.420 16.329 -11.282 1.00 72.00 92 ARG A C 1
ATOM 738 O O . ARG A 1 92 ? 2.350 15.590 -10.975 1.00 72.00 92 ARG A O 1
ATOM 745 N N . VAL A 1 93 ? 0.345 16.490 -10.514 1.00 62.34 93 VAL A N 1
ATOM 746 C CA . VAL A 1 93 ? 0.121 15.765 -9.263 1.00 62.34 93 VAL A CA 1
ATOM 747 C C . VAL A 1 93 ? -0.018 14.267 -9.549 1.00 62.34 93 VAL A C 1
ATOM 749 O O . VAL A 1 93 ? 0.588 13.459 -8.856 1.00 62.34 93 VAL A O 1
ATOM 752 N N . PHE A 1 94 ? -0.730 13.889 -10.610 1.00 66.25 94 PHE A N 1
ATOM 753 C CA . PHE A 1 94 ? -0.889 12.495 -11.009 1.00 66.25 94 PHE A CA 1
ATOM 754 C C . PHE A 1 94 ? 0.361 11.887 -11.617 1.00 66.25 94 PHE A C 1
ATOM 756 O O . PHE A 1 94 ? 0.699 10.755 -11.274 1.00 66.25 94 PHE A O 1
ATOM 763 N N . GLU A 1 95 ? 1.084 12.632 -12.451 1.00 74.44 95 GLU A N 1
ATOM 764 C CA . GLU A 1 95 ? 2.361 12.163 -12.997 1.00 74.44 95 GLU A CA 1
ATOM 765 C C . GLU A 1 95 ? 3.358 11.819 -11.882 1.00 74.44 95 GLU A C 1
ATOM 767 O O . GLU A 1 95 ? 4.041 10.793 -11.952 1.00 74.44 95 GLU A O 1
ATOM 772 N N . TRP A 1 96 ? 3.383 12.623 -10.813 1.00 78.38 96 TRP A N 1
ATOM 773 C CA . TRP A 1 96 ? 4.270 12.407 -9.673 1.00 78.38 96 TRP A CA 1
ATOM 774 C C . TRP A 1 96 ? 3.898 11.191 -8.812 1.00 78.38 96 TRP A C 1
ATOM 776 O O . TRP A 1 96 ? 4.772 10.628 -8.158 1.00 78.38 96 TRP A O 1
ATOM 786 N N . PHE A 1 97 ? 2.637 10.750 -8.822 1.00 81.12 97 PHE A N 1
ATOM 787 C CA . PHE A 1 97 ? 2.188 9.598 -8.030 1.00 81.12 97 PHE A CA 1
ATOM 788 C C . PHE A 1 97 ? 2.097 8.306 -8.847 1.00 81.12 97 PHE A C 1
ATOM 790 O O . PHE A 1 97 ? 2.643 7.282 -8.445 1.00 81.12 97 PHE A O 1
ATOM 797 N N . ILE A 1 98 ? 1.439 8.342 -10.006 1.00 85.88 98 ILE A N 1
ATOM 798 C CA . ILE A 1 98 ? 1.157 7.151 -10.819 1.00 85.88 98 ILE A CA 1
ATOM 799 C C . ILE A 1 98 ? 2.400 6.684 -11.572 1.00 85.88 98 ILE A C 1
ATOM 801 O O . ILE A 1 98 ? 2.656 5.484 -11.643 1.00 85.88 98 ILE A O 1
ATOM 805 N N . GLY A 1 99 ? 3.211 7.611 -12.092 1.00 89.31 99 GLY A N 1
ATOM 806 C CA . GLY A 1 99 ? 4.448 7.275 -12.799 1.00 89.31 99 GLY A CA 1
ATOM 807 C C . GLY A 1 99 ? 5.383 6.390 -11.962 1.00 89.31 99 GLY A C 1
ATOM 808 O O . GLY A 1 99 ? 5.785 5.325 -12.437 1.00 89.31 99 GLY A O 1
ATOM 809 N N . PRO A 1 100 ? 5.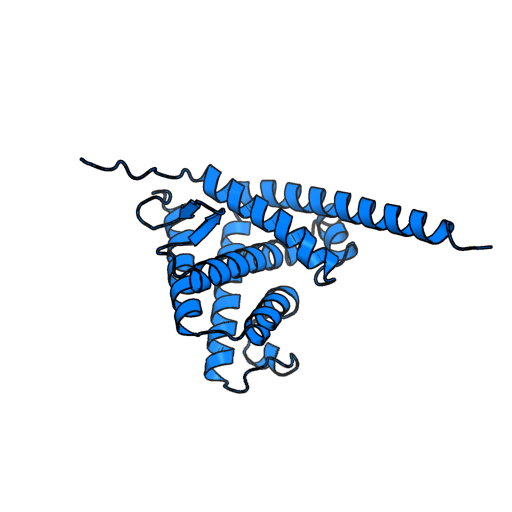698 6.772 -10.709 1.00 93.38 100 PRO A N 1
ATOM 810 C CA . PRO A 1 100 ? 6.454 5.926 -9.792 1.00 93.38 100 PRO A CA 1
ATOM 811 C C . PRO A 1 100 ? 5.801 4.577 -9.494 1.00 93.38 100 PRO A C 1
ATOM 813 O O . PRO A 1 100 ? 6.514 3.579 -9.470 1.00 93.38 100 PRO A O 1
ATOM 816 N N . LEU A 1 101 ? 4.479 4.525 -9.308 1.00 95.06 101 LEU A N 1
ATOM 817 C CA . LEU A 1 101 ? 3.767 3.274 -9.030 1.00 95.06 101 LEU A CA 1
ATOM 818 C C . LEU A 1 101 ? 3.852 2.287 -10.197 1.00 95.06 101 LEU A C 1
ATOM 820 O O . LEU A 1 101 ? 4.118 1.114 -9.970 1.00 95.06 101 LEU A O 1
ATOM 824 N N . LEU A 1 102 ? 3.728 2.757 -11.439 1.00 93.94 102 LEU A N 1
ATOM 825 C CA . LEU A 1 102 ? 3.920 1.913 -12.623 1.00 93.94 102 LEU A CA 1
ATOM 826 C C . LEU A 1 102 ? 5.333 1.319 -12.681 1.00 93.94 102 LEU A C 1
ATOM 828 O O . LEU A 1 102 ? 5.494 0.147 -12.990 1.00 93.94 102 LEU A O 1
ATOM 832 N N . ILE A 1 103 ? 6.360 2.097 -12.326 1.00 94.69 103 ILE A N 1
ATOM 833 C CA . ILE A 1 103 ? 7.737 1.582 -12.255 1.00 94.69 103 ILE A CA 1
ATOM 834 C C . ILE A 1 103 ? 7.847 0.505 -11.169 1.00 94.69 103 ILE A C 1
ATOM 836 O O . ILE A 1 103 ? 8.449 -0.537 -11.393 1.00 94.69 103 ILE A O 1
ATOM 840 N N . MET A 1 104 ? 7.264 0.746 -9.994 1.00 96.81 104 MET A N 1
ATOM 841 C CA . MET A 1 104 ? 7.305 -0.201 -8.875 1.00 96.81 104 MET A CA 1
ATOM 842 C C . MET A 1 104 ? 6.541 -1.490 -9.167 1.00 96.81 104 MET A C 1
ATOM 844 O O . MET A 1 104 ? 6.959 -2.553 -8.721 1.00 96.81 104 MET A O 1
ATOM 848 N N . LYS A 1 105 ? 5.454 -1.407 -9.938 1.00 96.88 105 LYS A N 1
ATOM 849 C CA . LYS A 1 105 ? 4.734 -2.575 -10.445 1.00 96.88 105 LYS A CA 1
ATOM 850 C C . LYS A 1 105 ? 5.661 -3.449 -11.292 1.00 96.88 105 LYS A C 1
ATOM 852 O O . LYS A 1 105 ? 5.766 -4.636 -11.013 1.00 96.88 105 LYS A O 1
ATOM 857 N N . GLU A 1 106 ? 6.360 -2.872 -12.272 1.00 96.75 106 GLU A N 1
ATOM 858 C CA . GLU A 1 106 ? 7.292 -3.640 -13.115 1.00 96.75 106 GLU A CA 1
ATOM 859 C C . GLU A 1 106 ? 8.467 -4.206 -12.302 1.00 96.75 106 GLU A C 1
ATOM 861 O O . GLU A 1 106 ? 8.916 -5.320 -12.552 1.00 96.75 106 GLU A O 1
ATOM 866 N N . GLN A 1 107 ? 8.926 -3.488 -11.269 1.00 96.06 107 GLN A N 1
ATOM 867 C CA . GLN A 1 107 ? 9.912 -4.022 -10.324 1.00 96.06 107 GLN A CA 1
ATOM 868 C C . GLN A 1 107 ? 9.379 -5.254 -9.579 1.00 96.06 107 GLN A C 1
ATOM 870 O O . GLN A 1 107 ? 10.076 -6.259 -9.520 1.00 96.06 107 GLN A O 1
ATOM 875 N N . LEU A 1 108 ? 8.156 -5.202 -9.039 1.00 96.50 108 LEU A N 1
ATOM 876 C CA . LEU A 1 108 ? 7.536 -6.341 -8.345 1.00 96.50 108 LEU A CA 1
ATOM 877 C C . LEU A 1 108 ? 7.284 -7.523 -9.280 1.00 96.50 108 LEU A C 1
ATOM 879 O O . LEU A 1 108 ? 7.518 -8.660 -8.889 1.00 96.50 108 LEU A O 1
ATOM 883 N N . LYS A 1 109 ? 6.859 -7.251 -10.516 1.00 96.25 109 LYS A N 1
ATOM 884 C CA . LYS A 1 109 ? 6.665 -8.267 -11.552 1.00 96.25 109 LYS A CA 1
ATOM 885 C C . LYS A 1 109 ? 7.953 -9.043 -11.827 1.00 96.25 109 LYS A C 1
ATOM 887 O O . LYS A 1 109 ? 7.935 -10.264 -11.808 1.00 96.25 109 LYS A O 1
ATOM 892 N N . ASN A 1 110 ? 9.071 -8.338 -11.999 1.00 95.81 110 ASN A N 1
ATOM 893 C CA . ASN A 1 110 ? 10.372 -8.954 -12.280 1.00 95.81 110 ASN A CA 1
ATOM 894 C C . ASN A 1 110 ? 11.003 -9.655 -11.069 1.00 95.81 110 ASN A C 1
ATOM 896 O O . ASN A 1 110 ? 11.960 -10.405 -11.233 1.00 95.81 110 ASN A O 1
ATOM 900 N N . LEU A 1 111 ? 10.524 -9.373 -9.855 1.00 94.69 111 LEU A N 1
ATOM 901 C CA . LEU A 1 111 ? 11.003 -10.039 -8.648 1.00 94.69 111 LEU A CA 1
ATOM 902 C C . LEU A 1 111 ? 10.356 -11.412 -8.439 1.00 94.69 111 LEU A C 1
ATOM 904 O O . LEU A 1 111 ? 10.889 -12.161 -7.626 1.00 94.69 111 LEU A O 1
ATOM 908 N N . GLU A 1 112 ? 9.249 -11.726 -9.125 1.00 92.81 112 GLU A N 1
ATOM 909 C CA . GLU A 1 112 ? 8.562 -13.027 -9.058 1.00 92.81 112 GLU A CA 1
ATOM 910 C C . GLU A 1 112 ? 8.399 -13.513 -7.606 1.00 92.81 112 GLU A C 1
ATOM 912 O O . GLU A 1 112 ? 9.042 -14.461 -7.161 1.00 92.81 112 GLU A O 1
ATOM 917 N N . LEU A 1 113 ? 7.617 -12.776 -6.811 1.00 94.38 113 LEU A N 1
ATOM 918 C CA . LEU A 1 113 ? 7.449 -13.081 -5.388 1.00 94.38 113 LEU A CA 1
ATOM 919 C C . LEU A 1 113 ? 6.667 -14.379 -5.194 1.00 94.38 113 LEU A C 1
ATOM 921 O O . LEU A 1 113 ? 5.624 -14.592 -5.815 1.00 94.38 113 LEU A O 1
ATOM 925 N N . GLU A 1 114 ? 7.126 -15.193 -4.248 1.00 94.06 114 GLU A N 1
ATOM 926 C CA . GLU A 1 114 ? 6.326 -16.297 -3.735 1.00 94.06 114 GLU A CA 1
ATOM 927 C C . GLU A 1 114 ? 5.159 -15.770 -2.885 1.00 94.06 114 GLU A C 1
ATOM 929 O O . GLU A 1 114 ? 5.213 -14.689 -2.293 1.00 94.06 114 GLU A O 1
ATOM 934 N N . GLU A 1 115 ? 4.090 -16.556 -2.763 1.00 93.69 115 GLU A N 1
ATOM 935 C CA . GLU A 1 115 ? 2.913 -16.182 -1.966 1.00 93.69 115 GLU A CA 1
ATOM 936 C C . GLU A 1 115 ? 3.254 -15.914 -0.486 1.00 93.69 115 GLU A C 1
ATOM 938 O O . GLU A 1 115 ? 2.700 -15.003 0.144 1.00 93.69 115 GLU A O 1
ATOM 943 N N . SER A 1 116 ? 4.219 -16.663 0.053 1.00 94.56 116 SER A N 1
ATOM 944 C CA . SER A 1 116 ? 4.755 -16.483 1.404 1.00 94.56 116 SER A CA 1
ATOM 945 C C . SER A 1 116 ? 5.455 -15.125 1.558 1.00 94.56 116 SER A C 1
ATOM 947 O O . SER A 1 116 ? 5.237 -14.411 2.541 1.00 94.56 116 SER A O 1
ATOM 949 N N . GLU A 1 117 ? 6.250 -14.729 0.562 1.00 95.25 117 GLU A N 1
ATOM 950 C CA . GLU A 1 117 ? 6.956 -13.452 0.530 1.00 95.25 117 GLU A CA 1
ATOM 951 C C . GLU A 1 117 ? 5.987 -12.287 0.400 1.00 95.25 117 GLU A C 1
ATOM 953 O O . GLU A 1 117 ? 6.138 -11.299 1.112 1.00 95.25 117 GLU A O 1
ATOM 958 N N . GLU A 1 118 ? 4.965 -12.397 -0.451 1.00 95.38 118 GLU A N 1
ATOM 959 C CA . GLU A 1 118 ? 3.932 -11.368 -0.570 1.00 95.38 118 GLU A CA 1
ATOM 960 C C . GLU A 1 118 ? 3.169 -11.152 0.733 1.00 95.38 118 GLU A C 1
ATOM 962 O O . GLU A 1 118 ? 2.922 -10.009 1.129 1.00 95.38 118 GLU A O 1
ATOM 967 N N . THR A 1 119 ? 2.789 -12.243 1.398 1.00 94.31 119 THR A N 1
ATOM 968 C CA . THR A 1 119 ? 2.081 -12.188 2.679 1.00 94.31 119 THR A CA 1
ATOM 969 C C . THR A 1 119 ? 2.952 -11.507 3.731 1.00 94.31 119 THR A C 1
ATOM 971 O O . THR A 1 119 ? 2.526 -10.529 4.349 1.00 94.31 119 THR A O 1
ATOM 974 N N . CYS A 1 120 ? 4.215 -11.927 3.857 1.00 95.00 120 CYS A N 1
ATOM 975 C CA . CYS A 1 120 ? 5.161 -11.304 4.778 1.00 95.00 120 CYS A CA 1
ATOM 976 C C . CYS A 1 120 ? 5.411 -9.825 4.431 1.00 95.00 120 CYS A C 1
ATOM 978 O O . CYS A 1 120 ? 5.413 -8.962 5.308 1.00 95.00 120 CYS A O 1
ATOM 980 N N . LEU A 1 121 ? 5.542 -9.490 3.145 1.00 95.75 121 LEU A N 1
ATOM 981 C CA . LEU A 1 121 ? 5.757 -8.120 2.678 1.00 95.75 121 LEU A CA 1
ATOM 982 C C . LEU A 1 121 ? 4.602 -7.193 3.078 1.00 95.75 121 LEU A C 1
ATOM 984 O O . LEU A 1 121 ? 4.832 -6.080 3.557 1.00 95.75 121 LEU A O 1
ATOM 988 N N . LYS A 1 122 ? 3.357 -7.659 2.929 1.00 94.94 122 LYS A N 1
ATOM 989 C CA . LYS A 1 122 ? 2.156 -6.937 3.373 1.00 94.94 122 LYS A CA 1
ATOM 990 C C . LYS A 1 122 ? 2.172 -6.700 4.881 1.00 94.94 122 LYS A C 1
ATOM 992 O O . LYS A 1 122 ? 1.902 -5.581 5.321 1.00 94.94 122 LYS A O 1
ATOM 997 N N . GLU A 1 123 ? 2.532 -7.700 5.680 1.00 94.25 123 GLU A N 1
ATOM 998 C CA . GLU A 1 123 ? 2.670 -7.514 7.128 1.00 94.25 123 GLU A CA 1
ATOM 999 C C . GLU A 1 123 ? 3.758 -6.493 7.483 1.00 94.25 123 GLU A C 1
ATOM 1001 O O . GLU A 1 123 ? 3.556 -5.633 8.346 1.00 94.25 123 GLU A O 1
ATOM 1006 N N . LEU A 1 124 ? 4.898 -6.538 6.791 1.00 94.88 124 LEU A N 1
ATOM 1007 C CA . LEU A 1 124 ? 6.048 -5.673 7.052 1.00 94.88 124 LEU A CA 1
ATOM 1008 C C . LEU A 1 124 ? 5.780 -4.200 6.751 1.00 94.88 124 LEU A C 1
ATOM 1010 O O . LEU A 1 124 ? 6.319 -3.335 7.449 1.00 94.88 124 LEU A O 1
ATOM 1014 N N . VAL A 1 125 ? 4.884 -3.893 5.808 1.00 95.19 125 VAL A N 1
ATOM 1015 C CA . VAL A 1 125 ? 4.380 -2.522 5.620 1.00 95.19 125 VAL A CA 1
ATOM 1016 C C . VAL A 1 125 ? 3.716 -1.997 6.898 1.00 95.19 125 VAL A C 1
ATOM 1018 O O . VAL A 1 125 ? 3.914 -0.834 7.263 1.00 95.19 125 VAL A O 1
ATOM 1021 N N . MET A 1 126 ? 2.955 -2.843 7.600 1.00 92.56 126 MET A N 1
ATOM 1022 C CA . MET A 1 126 ? 2.211 -2.464 8.807 1.00 92.56 126 MET A CA 1
ATOM 1023 C C . MET A 1 126 ? 3.078 -2.498 10.069 1.00 92.56 126 MET A C 1
ATOM 1025 O O . MET A 1 126 ? 3.026 -1.574 10.891 1.00 92.56 126 MET A O 1
ATOM 1029 N N . ARG A 1 127 ? 3.913 -3.526 10.222 1.00 89.69 127 ARG A N 1
ATOM 1030 C CA . ARG A 1 127 ? 4.624 -3.820 11.475 1.00 89.69 127 ARG A CA 1
ATOM 1031 C C . ARG A 1 127 ? 6.017 -3.202 11.538 1.00 89.69 127 ARG A C 1
ATOM 1033 O O . ARG A 1 127 ? 6.346 -2.579 12.545 1.00 89.69 127 ARG A O 1
ATOM 1040 N N . SER A 1 128 ? 6.791 -3.266 10.457 1.00 87.81 128 SER A N 1
ATOM 1041 C CA . SER A 1 128 ? 8.184 -2.806 10.460 1.00 87.81 128 SER A CA 1
ATOM 1042 C C . SER A 1 128 ? 8.307 -1.290 10.255 1.00 87.81 128 SER A C 1
ATOM 1044 O O . SER A 1 128 ? 7.400 -0.635 9.720 1.00 87.81 128 SER A O 1
ATOM 1046 N N . LYS A 1 129 ? 9.414 -0.713 10.734 1.00 83.00 129 LYS A N 1
ATOM 1047 C CA . LYS A 1 129 ? 9.798 0.676 10.441 1.00 83.00 129 LYS A CA 1
ATOM 1048 C C . LYS A 1 129 ? 10.270 0.787 8.994 1.00 83.00 129 LYS A C 1
ATOM 1050 O O . LYS A 1 129 ? 9.724 1.605 8.262 1.00 83.00 129 LYS A O 1
ATOM 1055 N N . ASN A 1 130 ? 11.105 -0.160 8.561 1.00 85.00 130 ASN A N 1
ATOM 1056 C CA . ASN A 1 130 ? 11.727 -0.210 7.239 1.00 85.00 130 ASN A CA 1
ATOM 1057 C C . ASN A 1 130 ? 12.648 0.993 6.983 1.00 85.00 130 ASN A C 1
ATOM 1059 O O . ASN A 1 130 ? 12.775 1.427 5.844 1.00 85.00 130 ASN A O 1
ATOM 1063 N N . ASP A 1 131 ? 13.265 1.547 8.023 1.00 83.75 131 ASP A N 1
ATOM 1064 C CA . ASP A 1 131 ? 14.203 2.663 7.916 1.00 83.75 131 ASP A CA 1
ATOM 1065 C C . ASP A 1 131 ? 15.585 2.162 7.460 1.00 83.75 131 ASP A C 1
ATOM 1067 O O . ASP A 1 131 ? 16.227 2.794 6.613 1.00 83.75 131 ASP A O 1
ATOM 1071 N N . ILE A 1 132 ? 16.009 0.999 7.971 1.00 84.69 132 ILE A N 1
ATOM 1072 C CA . ILE A 1 132 ? 17.321 0.380 7.719 1.00 84.69 132 ILE A CA 1
ATOM 1073 C C . ILE A 1 132 ? 17.191 -1.119 7.389 1.00 84.69 132 ILE A C 1
ATOM 1075 O O . ILE A 1 132 ? 16.176 -1.726 7.742 1.00 84.69 132 ILE A O 1
ATOM 1079 N N . PRO A 1 133 ? 18.178 -1.737 6.708 1.00 83.12 133 PRO A N 1
ATOM 1080 C CA . PRO A 1 133 ? 18.124 -3.156 6.353 1.00 83.12 133 PRO A CA 1
ATOM 1081 C C . PRO A 1 133 ? 17.896 -4.110 7.528 1.00 83.12 133 PRO A C 1
ATOM 1083 O O . PRO A 1 133 ? 17.129 -5.068 7.406 1.00 83.12 133 PRO A O 1
ATOM 1086 N N . GLU A 1 134 ? 18.493 -3.793 8.671 1.00 87.94 134 GLU A N 1
ATOM 1087 C CA . GLU A 1 134 ? 18.481 -4.590 9.898 1.00 87.94 134 GLU A CA 1
ATOM 1088 C C . GLU A 1 134 ? 17.075 -4.683 10.522 1.00 87.94 134 GLU A C 1
ATOM 1090 O O . GLU A 1 134 ? 16.790 -5.586 11.309 1.00 87.94 134 GLU A O 1
ATOM 1095 N N . ASP A 1 135 ? 16.136 -3.816 10.114 1.00 89.06 135 ASP A N 1
ATOM 1096 C CA . ASP A 1 135 ? 14.734 -3.868 10.550 1.00 89.06 135 ASP A CA 1
ATOM 1097 C C . ASP A 1 135 ? 14.021 -5.180 10.160 1.00 89.06 135 ASP A C 1
ATOM 1099 O O . ASP A 1 135 ? 12.885 -5.411 10.589 1.00 89.06 135 ASP A O 1
ATOM 1103 N N . TRP A 1 136 ? 14.619 -6.008 9.293 1.00 92.31 136 TRP A N 1
ATOM 1104 C CA . TRP A 1 136 ? 14.077 -7.309 8.878 1.00 92.31 136 TRP A CA 1
ATOM 1105 C C . TRP A 1 136 ? 14.784 -8.507 9.517 1.00 92.31 136 TRP A C 1
ATOM 1107 O O . TRP A 1 136 ? 14.364 -9.647 9.309 1.00 92.31 136 TRP A O 1
ATOM 1117 N N . ASP A 1 137 ? 15.850 -8.304 10.286 1.00 87.25 137 ASP A N 1
ATOM 1118 C CA . ASP A 1 137 ? 16.673 -9.417 10.777 1.00 87.25 137 ASP A CA 1
ATOM 1119 C C . ASP A 1 137 ? 15.897 -10.346 11.716 1.00 87.25 137 ASP A C 1
ATOM 1121 O O . ASP A 1 137 ? 16.075 -11.562 11.684 1.00 87.25 137 ASP A O 1
ATOM 1125 N N . SER A 1 138 ? 14.953 -9.791 12.477 1.00 87.81 138 SER A N 1
ATOM 1126 C CA . SER A 1 138 ? 14.088 -10.525 13.404 1.00 87.81 138 SER A CA 1
ATOM 1127 C C . SER A 1 138 ? 12.690 -10.832 12.859 1.00 87.81 138 SER A C 1
ATOM 1129 O O . SER A 1 138 ? 11.860 -11.376 13.584 1.00 87.81 138 SER A O 1
ATOM 1131 N N . THR A 1 139 ? 12.392 -10.495 11.599 1.00 89.19 139 THR A N 1
ATOM 1132 C CA . THR A 1 139 ? 11.022 -10.606 11.068 1.00 89.19 139 THR A CA 1
ATOM 1133 C C . THR A 1 139 ? 10.686 -11.980 10.504 1.00 89.19 139 THR A C 1
ATOM 1135 O O . THR A 1 139 ? 9.523 -12.247 10.218 1.00 89.19 139 THR A O 1
ATOM 1138 N N . GLY A 1 140 ? 11.690 -12.844 10.324 1.00 89.56 140 GLY A N 1
ATOM 1139 C CA . GLY A 1 140 ? 11.501 -14.156 9.708 1.00 89.56 140 GLY A CA 1
ATOM 1140 C C . GLY A 1 140 ? 11.134 -14.087 8.222 1.00 89.56 140 GLY A C 1
ATOM 1141 O O . GLY A 1 140 ? 10.502 -15.015 7.725 1.00 89.56 140 GLY A O 1
ATOM 1142 N N . PHE A 1 141 ? 11.500 -13.004 7.516 1.00 93.38 141 PHE A N 1
ATOM 1143 C CA . PHE A 1 141 ? 11.220 -12.876 6.081 1.00 93.38 141 PHE A CA 1
ATOM 1144 C C . PHE A 1 141 ? 11.737 -14.108 5.301 1.00 93.38 141 PHE A C 1
ATOM 1146 O O . PHE A 1 141 ? 12.889 -14.492 5.532 1.00 93.38 141 PHE A O 1
ATOM 1153 N N . PRO A 1 142 ? 10.942 -14.712 4.386 1.00 92.94 142 PRO A N 1
ATOM 1154 C CA . PRO A 1 142 ? 11.255 -16.026 3.809 1.00 92.94 142 PRO A CA 1
ATOM 1155 C C . PRO A 1 142 ? 12.607 -16.104 3.091 1.00 92.94 142 PRO A C 1
ATOM 1157 O O . PRO A 1 142 ? 13.345 -17.078 3.250 1.00 92.94 142 PRO A O 1
ATOM 1160 N N . SER A 1 143 ? 12.966 -15.068 2.328 1.00 90.56 143 SER A N 1
ATOM 1161 C CA . SER A 1 143 ? 14.246 -15.049 1.624 1.00 90.56 143 SER A CA 1
ATOM 1162 C C . SER A 1 143 ? 15.420 -14.723 2.550 1.00 90.56 143 SER A C 1
ATOM 1164 O O . SER A 1 143 ? 15.385 -13.769 3.336 1.00 90.56 143 SER A O 1
ATOM 1166 N N . LYS A 1 144 ? 16.504 -15.490 2.389 1.00 89.06 144 LYS A N 1
ATOM 1167 C CA . LYS A 1 144 ? 17.819 -15.246 3.006 1.00 89.06 144 LYS A CA 1
ATOM 1168 C C . LYS A 1 144 ? 18.747 -14.399 2.126 1.00 89.06 144 LYS A C 1
ATOM 1170 O O . LYS A 1 144 ? 19.841 -14.061 2.566 1.00 89.06 144 LYS A O 1
ATOM 1175 N N . ASP A 1 145 ? 18.339 -14.070 0.900 1.00 92.25 145 ASP A N 1
ATOM 1176 C CA . ASP A 1 145 ? 19.127 -13.216 0.012 1.00 92.25 145 ASP A CA 1
ATOM 1177 C C . ASP A 1 145 ? 19.007 -11.745 0.438 1.00 92.25 145 ASP A C 1
ATOM 1179 O O . ASP A 1 145 ? 17.942 -11.126 0.360 1.00 92.25 145 ASP A O 1
ATOM 1183 N N . ASN A 1 146 ? 20.130 -11.175 0.873 1.00 90.25 146 ASN A N 1
ATOM 1184 C CA . ASN A 1 146 ? 20.217 -9.786 1.309 1.00 90.25 146 ASN A CA 1
ATOM 1185 C C . ASN A 1 146 ? 19.892 -8.791 0.188 1.00 90.25 146 ASN A C 1
ATOM 1187 O O . ASN A 1 146 ? 19.309 -7.742 0.467 1.00 90.25 146 ASN A O 1
ATOM 1191 N N . VAL A 1 147 ? 20.214 -9.107 -1.071 1.00 91.94 147 VAL A N 1
ATOM 1192 C CA . VAL A 1 147 ? 19.896 -8.239 -2.214 1.00 91.94 147 VAL A CA 1
ATOM 1193 C C . VAL A 1 147 ? 18.386 -8.200 -2.423 1.00 91.94 147 VAL A C 1
ATOM 1195 O O . VAL A 1 147 ? 17.805 -7.113 -2.476 1.00 91.94 147 VAL A O 1
ATOM 1198 N N . ARG A 1 148 ? 17.732 -9.366 -2.450 1.00 93.69 148 ARG A N 1
ATOM 1199 C CA . ARG A 1 148 ? 16.271 -9.475 -2.566 1.00 93.69 148 ARG A CA 1
ATOM 1200 C C . ARG A 1 148 ? 15.546 -8.758 -1.426 1.00 93.69 148 ARG A C 1
ATOM 1202 O O . ARG A 1 148 ? 14.643 -7.958 -1.676 1.00 93.69 148 ARG A O 1
ATOM 1209 N N . ARG A 1 149 ? 15.973 -8.976 -0.177 1.00 93.31 149 ARG A N 1
ATOM 1210 C CA . ARG A 1 149 ? 15.423 -8.281 1.004 1.00 93.31 149 ARG A CA 1
ATOM 1211 C C . ARG A 1 149 ? 15.560 -6.765 0.867 1.00 93.31 149 ARG A C 1
ATOM 1213 O O . ARG A 1 149 ? 14.579 -6.045 1.041 1.00 93.31 149 ARG A O 1
ATOM 1220 N N . ALA A 1 150 ? 16.739 -6.277 0.477 1.00 92.19 150 ALA A N 1
ATOM 1221 C CA . ALA A 1 150 ? 16.984 -4.849 0.289 1.00 92.19 150 ALA A CA 1
ATOM 1222 C C . ALA A 1 150 ? 16.121 -4.240 -0.833 1.00 92.19 150 ALA A C 1
ATOM 1224 O O . ALA A 1 150 ? 15.613 -3.123 -0.683 1.00 92.19 150 ALA A O 1
ATOM 1225 N N . GLN A 1 151 ? 15.912 -4.964 -1.938 1.00 94.56 151 GLN A N 1
ATOM 1226 C CA . GLN A 1 151 ? 15.029 -4.542 -3.031 1.00 94.56 151 GLN A CA 1
ATOM 1227 C C . GLN A 1 151 ? 13.577 -4.397 -2.556 1.00 94.56 151 GLN A C 1
ATOM 1229 O O . GLN A 1 151 ? 12.943 -3.368 -2.802 1.00 94.56 151 GLN A O 1
ATOM 1234 N N . LEU A 1 152 ? 13.062 -5.377 -1.812 1.00 95.69 152 LEU A N 1
ATOM 1235 C CA . LEU A 1 152 ? 11.698 -5.348 -1.278 1.00 95.69 152 LEU A CA 1
ATOM 1236 C C . LEU A 1 152 ? 11.508 -4.271 -0.198 1.00 95.69 152 LEU A C 1
ATOM 1238 O O . LEU A 1 152 ? 10.516 -3.536 -0.210 1.00 95.69 152 LEU A O 1
ATOM 1242 N N . GLN A 1 153 ? 12.495 -4.082 0.678 1.00 94.25 153 GLN A N 1
ATOM 1243 C CA . GLN A 1 153 ? 12.524 -2.961 1.621 1.00 94.25 153 GLN A CA 1
ATOM 1244 C C . GLN A 1 153 ? 12.523 -1.605 0.912 1.00 94.25 153 GLN A C 1
ATOM 1246 O O . GLN A 1 153 ? 11.857 -0.665 1.353 1.00 94.25 153 GLN A O 1
ATOM 1251 N N . ALA A 1 154 ? 13.269 -1.465 -0.188 1.00 94.19 154 ALA A N 1
ATOM 1252 C CA . ALA A 1 154 ? 13.286 -0.236 -0.975 1.00 94.19 154 ALA A CA 1
ATOM 1253 C C . ALA A 1 154 ? 11.907 0.072 -1.582 1.00 94.19 154 ALA A C 1
ATOM 1255 O O . ALA A 1 154 ? 11.494 1.234 -1.592 1.00 94.19 154 ALA A O 1
ATOM 1256 N N . ILE A 1 155 ? 11.164 -0.952 -2.017 1.00 95.94 155 ILE A N 1
ATOM 1257 C CA . ILE A 1 155 ? 9.781 -0.800 -2.491 1.00 95.94 155 ILE A CA 1
ATOM 1258 C C . ILE A 1 155 ? 8.885 -0.265 -1.369 1.00 95.94 155 ILE A C 1
ATOM 1260 O O . ILE A 1 155 ? 8.178 0.722 -1.582 1.00 95.94 155 ILE A O 1
ATOM 1264 N N . ILE A 1 156 ? 8.959 -0.836 -0.161 1.00 95.75 156 ILE A N 1
ATOM 1265 C CA . ILE A 1 156 ? 8.159 -0.368 0.983 1.00 95.75 156 ILE A CA 1
ATOM 1266 C C . ILE A 1 156 ? 8.499 1.079 1.346 1.00 95.75 156 ILE A C 1
ATOM 1268 O O . ILE A 1 156 ? 7.592 1.909 1.455 1.00 95.75 156 ILE A O 1
ATOM 1272 N N . ARG A 1 157 ? 9.788 1.419 1.456 1.00 95.25 157 ARG A N 1
ATOM 1273 C CA . ARG A 1 157 ? 10.233 2.796 1.730 1.00 95.25 157 ARG A CA 1
ATOM 1274 C C . ARG A 1 157 ? 9.714 3.779 0.688 1.00 95.25 157 ARG A C 1
ATOM 1276 O O . ARG A 1 157 ? 9.231 4.859 1.031 1.00 95.25 157 ARG A O 1
ATOM 1283 N N . ARG A 1 158 ? 9.765 3.405 -0.593 1.00 95.31 158 ARG A N 1
ATOM 1284 C CA . ARG A 1 158 ? 9.276 4.246 -1.692 1.00 95.31 158 ARG A CA 1
ATOM 1285 C C . ARG A 1 158 ? 7.760 4.440 -1.629 1.00 95.31 158 ARG A C 1
ATOM 1287 O O . ARG A 1 158 ? 7.308 5.575 -1.780 1.00 95.31 158 ARG A O 1
ATOM 1294 N N . LEU A 1 159 ? 6.984 3.393 -1.331 1.00 95.81 159 LEU A N 1
ATOM 1295 C CA . LEU A 1 159 ? 5.533 3.504 -1.114 1.00 95.81 159 LEU A CA 1
ATOM 1296 C C . LEU A 1 159 ? 5.215 4.453 0.041 1.00 95.81 159 LEU A C 1
ATOM 1298 O O . LEU A 1 159 ? 4.415 5.376 -0.110 1.00 95.81 159 LEU A O 1
ATOM 1302 N N . GLN A 1 160 ? 5.875 4.267 1.182 1.00 94.94 160 GLN A N 1
ATOM 1303 C CA . GLN A 1 160 ? 5.680 5.117 2.353 1.00 94.94 160 GLN A CA 1
ATOM 1304 C C . GLN A 1 160 ? 6.084 6.572 2.076 1.00 94.94 160 GLN A C 1
ATOM 1306 O O . GLN A 1 160 ? 5.394 7.487 2.520 1.00 94.94 160 GLN A O 1
ATOM 1311 N N . GLY A 1 161 ? 7.142 6.811 1.294 1.00 94.12 161 GLY A N 1
ATOM 1312 C CA . GLY A 1 161 ? 7.556 8.148 0.858 1.00 94.12 161 GLY A CA 1
ATOM 1313 C C . GLY A 1 161 ? 6.534 8.839 -0.054 1.00 94.12 161 GLY A C 1
ATOM 1314 O O . GLY A 1 161 ? 6.230 10.025 0.136 1.00 94.12 161 GLY A O 1
ATOM 1315 N N . ILE A 1 162 ? 5.950 8.094 -1.000 1.00 94.12 162 ILE A N 1
ATOM 1316 C CA . ILE A 1 162 ? 4.862 8.576 -1.865 1.00 94.12 162 ILE A CA 1
ATOM 1317 C C . ILE A 1 162 ? 3.650 8.953 -1.007 1.00 94.12 162 ILE A C 1
ATOM 1319 O O . ILE A 1 162 ? 3.178 10.091 -1.066 1.00 94.12 162 ILE A O 1
ATOM 1323 N N . VAL A 1 163 ? 3.198 8.049 -0.136 1.00 95.12 163 VAL A N 1
ATOM 1324 C CA . VAL A 1 163 ? 2.038 8.296 0.733 1.00 95.12 163 VAL A CA 1
ATOM 1325 C C . VAL A 1 163 ? 2.313 9.427 1.724 1.00 95.12 163 VAL A C 1
ATOM 1327 O O . VAL A 1 163 ? 1.447 10.265 1.951 1.00 95.12 163 VAL A O 1
ATOM 1330 N N . SER A 1 164 ? 3.528 9.529 2.266 1.00 93.81 164 SER A N 1
ATOM 1331 C CA . SER A 1 164 ? 3.951 10.643 3.127 1.00 93.81 164 SER A CA 1
ATOM 1332 C C . SER A 1 164 ? 3.804 11.986 2.434 1.00 93.81 164 SER A C 1
ATOM 1334 O O . SER A 1 164 ? 3.309 12.948 3.028 1.00 93.81 164 SER A O 1
ATOM 1336 N N . SER A 1 165 ? 4.151 12.046 1.155 1.00 91.75 165 SER A N 1
ATOM 1337 C CA . SER A 1 165 ? 3.946 13.240 0.347 1.00 91.75 165 SER A CA 1
ATOM 1338 C C . SER A 1 165 ? 2.463 13.525 0.096 1.00 91.75 165 SER A C 1
ATOM 1340 O O . SER A 1 165 ? 2.013 14.650 0.322 1.00 91.75 165 SER A O 1
ATOM 1342 N N . MET A 1 166 ? 1.676 12.508 -0.268 1.00 91.56 166 MET A N 1
ATOM 1343 C CA . MET A 1 166 ? 0.222 12.622 -0.453 1.00 91.56 166 MET A CA 1
ATOM 1344 C C . MET A 1 166 ? -0.494 13.072 0.829 1.00 91.56 166 MET A C 1
ATOM 1346 O O . MET A 1 166 ? -1.407 13.896 0.780 1.00 91.56 166 MET A O 1
ATOM 1350 N N . SER A 1 167 ? -0.042 12.597 1.992 1.00 91.88 167 SER A N 1
ATOM 1351 C CA . SER A 1 167 ? -0.633 12.889 3.303 1.00 91.88 167 SER A CA 1
ATOM 1352 C C . SER A 1 167 ? -0.607 14.376 3.670 1.00 91.88 167 SER A C 1
ATOM 1354 O O . SER A 1 167 ? -1.376 14.832 4.523 1.00 91.88 167 SER A O 1
ATOM 1356 N N . ARG A 1 168 ? 0.243 15.164 2.995 1.00 91.06 168 ARG A N 1
ATOM 1357 C CA . ARG A 1 168 ? 0.339 16.616 3.176 1.00 91.06 168 ARG A CA 1
ATOM 1358 C C . ARG A 1 168 ? -0.732 17.395 2.414 1.00 91.06 168 ARG A C 1
ATOM 1360 O O . ARG A 1 168 ? -0.890 18.594 2.652 1.00 91.06 168 ARG A O 1
ATOM 1367 N N . MET A 1 169 ? -1.486 16.744 1.534 1.00 90.00 169 MET A N 1
ATOM 1368 C CA . MET A 1 169 ? -2.533 17.379 0.739 1.00 90.00 169 MET A CA 1
ATOM 1369 C C . MET A 1 169 ? -3.831 17.523 1.554 1.00 90.00 169 MET A C 1
ATOM 1371 O O . MET A 1 169 ? -4.261 16.562 2.199 1.00 90.00 169 MET A O 1
ATOM 1375 N N . PRO A 1 170 ? -4.516 18.684 1.522 1.00 90.94 170 PRO A N 1
ATOM 1376 C CA . PRO A 1 170 ? -5.782 18.874 2.239 1.00 90.94 170 PRO A CA 1
ATOM 1377 C C . PRO A 1 170 ? -6.865 17.856 1.851 1.00 90.94 170 PRO A C 1
ATOM 1379 O O . PRO A 1 170 ? -7.592 17.358 2.711 1.00 90.94 170 PRO A O 1
ATOM 1382 N N . THR A 1 171 ? -6.939 17.503 0.565 1.00 89.25 171 THR A N 1
ATOM 1383 C CA . THR A 1 171 ? -7.878 16.506 0.030 1.00 89.25 171 THR A CA 1
ATOM 1384 C C . THR A 1 171 ? -7.641 15.123 0.627 1.00 89.25 171 THR A C 1
ATOM 1386 O O . THR A 1 171 ? -8.601 14.494 1.076 1.00 89.25 171 THR A O 1
ATOM 1389 N N . PHE A 1 172 ? -6.378 14.692 0.703 1.00 92.69 172 PHE A N 1
ATOM 1390 C CA . PHE A 1 172 ? -5.990 13.444 1.355 1.00 92.69 172 PHE A CA 1
ATOM 1391 C C . PHE A 1 172 ? -6.401 13.461 2.822 1.00 92.69 172 PHE A C 1
ATOM 1393 O O . PHE A 1 172 ? -7.119 12.569 3.259 1.00 92.69 172 PHE A O 1
ATOM 1400 N N . ARG A 1 173 ? -6.000 14.490 3.585 1.00 92.31 173 ARG A N 1
ATOM 1401 C CA . ARG A 1 173 ? -6.296 14.565 5.028 1.00 92.31 173 ARG A 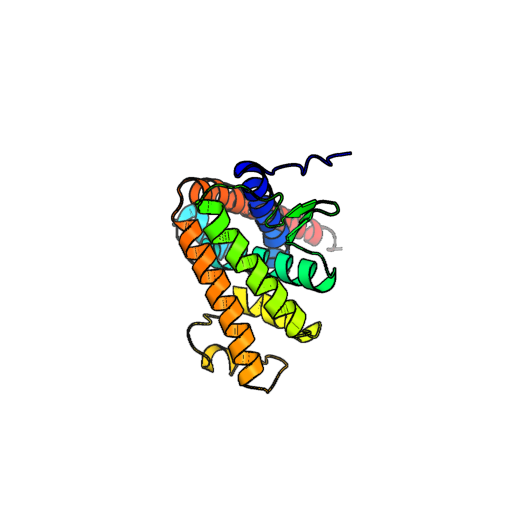CA 1
ATOM 1402 C C . ARG A 1 173 ? -7.794 14.477 5.307 1.00 92.31 173 ARG A C 1
ATOM 1404 O O . ARG A 1 173 ? -8.204 13.773 6.226 1.00 92.31 173 ARG A O 1
ATOM 1411 N N . ARG A 1 174 ? -8.611 15.166 4.501 1.00 93.31 174 ARG A N 1
ATOM 1412 C CA . ARG A 1 174 ? -10.074 15.132 4.610 1.00 93.31 174 ARG A CA 1
ATOM 1413 C C . ARG A 1 174 ? -10.629 13.730 4.355 1.00 93.31 174 ARG A C 1
ATOM 1415 O O . ARG A 1 174 ? -11.376 13.222 5.184 1.00 93.31 174 ARG A O 1
ATOM 1422 N N . LYS A 1 175 ? -10.263 13.105 3.232 1.00 94.25 175 LYS A N 1
ATOM 1423 C CA . LYS A 1 175 ? -10.748 11.763 2.872 1.00 94.25 175 LYS A CA 1
ATOM 1424 C C . LYS A 1 175 ? -10.253 10.694 3.851 1.00 94.25 175 LYS A C 1
ATOM 1426 O O . LYS A 1 175 ? -11.042 9.860 4.276 1.00 94.25 175 LYS A O 1
ATOM 1431 N N . PHE A 1 176 ? -8.998 10.781 4.289 1.00 95.12 176 PHE A N 1
ATOM 1432 C CA . PHE A 1 176 ? -8.419 9.861 5.265 1.00 95.12 176 PHE A CA 1
ATOM 1433 C C . PHE A 1 176 ? -9.120 9.943 6.625 1.00 95.12 176 PHE A C 1
ATOM 1435 O O . PHE A 1 176 ? -9.442 8.921 7.215 1.00 95.12 176 PHE A O 1
ATOM 1442 N N . ARG A 1 177 ? -9.439 11.150 7.110 1.00 93.31 177 ARG A N 1
ATOM 1443 C CA . ARG A 1 177 ? -10.212 11.304 8.352 1.00 93.31 177 ARG A CA 1
ATOM 1444 C C . ARG A 1 177 ? -11.581 10.625 8.263 1.00 93.31 177 ARG A C 1
ATOM 1446 O O . ARG A 1 177 ? -12.014 10.015 9.234 1.00 93.31 177 ARG A O 1
ATOM 1453 N N . ASN A 1 178 ? -12.255 10.729 7.117 1.00 94.00 178 ASN A N 1
ATOM 1454 C CA . ASN A 1 178 ? -13.541 10.062 6.904 1.00 94.00 178 ASN A CA 1
ATOM 1455 C C . ASN A 1 178 ? -13.384 8.537 6.870 1.00 94.00 178 ASN A C 1
ATOM 1457 O O . ASN A 1 178 ? -14.149 7.844 7.528 1.00 94.00 178 ASN A O 1
ATOM 1461 N N . LEU A 1 179 ? -12.358 8.034 6.178 1.00 95.31 179 LEU A N 1
ATOM 1462 C CA . LEU A 1 179 ? -12.004 6.615 6.157 1.00 95.31 179 LEU A CA 1
ATOM 1463 C C . LEU A 1 179 ? -11.814 6.052 7.575 1.00 95.31 179 LEU A C 1
ATOM 1465 O O . LEU A 1 179 ? -12.413 5.040 7.916 1.00 95.31 179 LEU A O 1
ATOM 1469 N N . VAL A 1 180 ? -11.018 6.714 8.419 1.00 94.56 180 VAL A N 1
ATOM 1470 C CA . VAL A 1 180 ? -10.754 6.230 9.785 1.00 94.56 180 VAL A CA 1
ATOM 1471 C C . VAL A 1 180 ? -12.035 6.188 10.623 1.00 94.56 180 VAL A C 1
ATOM 1473 O O . VAL A 1 180 ? -12.229 5.247 11.386 1.00 94.56 180 VAL A O 1
ATOM 1476 N N . LYS A 1 181 ? -12.944 7.160 10.457 1.00 94.12 181 LYS A N 1
ATOM 1477 C CA . LYS A 1 181 ? -14.255 7.133 11.126 1.00 94.12 181 LYS A CA 1
ATOM 1478 C C . LYS A 1 181 ? -15.097 5.927 10.708 1.00 94.12 181 LYS A C 1
ATOM 1480 O O . LYS A 1 181 ? -15.721 5.322 11.570 1.00 94.12 181 LYS A O 1
ATOM 1485 N N . ILE A 1 182 ? -15.103 5.585 9.418 1.00 94.38 182 ILE A N 1
ATOM 1486 C CA . ILE A 1 182 ? -15.810 4.400 8.907 1.00 94.38 182 ILE A CA 1
ATOM 1487 C C . ILE A 1 182 ? -15.235 3.138 9.555 1.00 94.38 182 ILE A C 1
ATOM 1489 O O . ILE A 1 182 ? -15.984 2.375 10.157 1.00 94.38 182 ILE A O 1
ATOM 1493 N N . LEU A 1 183 ? -13.907 2.977 9.527 1.00 93.88 183 LEU A N 1
ATOM 1494 C CA . LEU A 1 183 ? -13.236 1.824 10.138 1.00 93.88 183 LEU A CA 1
ATOM 1495 C C . LEU A 1 183 ? -13.517 1.711 11.642 1.00 93.88 183 LEU A C 1
ATOM 1497 O O . LEU A 1 183 ? -13.667 0.608 12.155 1.00 93.88 183 LEU A O 1
ATOM 1501 N N . TYR A 1 184 ? -13.616 2.836 12.354 1.00 93.81 184 TYR A N 1
ATOM 1502 C CA . TYR A 1 184 ? -13.945 2.836 13.778 1.00 93.81 184 TYR A CA 1
ATOM 1503 C C . TYR A 1 184 ? -15.370 2.357 14.060 1.00 93.81 184 TYR A C 1
ATOM 1505 O O . TYR A 1 184 ? -15.570 1.520 14.934 1.00 93.81 184 TYR A O 1
ATOM 1513 N N . ILE A 1 185 ? -16.356 2.860 13.311 1.00 93.25 185 ILE A N 1
ATOM 1514 C CA . ILE A 1 185 ? -17.758 2.446 13.466 1.00 93.25 185 ILE A CA 1
ATOM 1515 C C . ILE A 1 185 ? -17.891 0.939 13.229 1.00 93.25 185 ILE A C 1
ATOM 1517 O O . ILE A 1 185 ? -18.525 0.245 14.020 1.00 93.25 185 ILE A O 1
ATOM 1521 N N . GLU A 1 186 ? -17.247 0.424 12.185 1.00 88.62 186 GLU A N 1
ATOM 1522 C CA . GLU A 1 186 ? -17.267 -1.006 11.871 1.00 88.62 186 GLU A CA 1
ATOM 1523 C C . GLU A 1 186 ? -16.566 -1.845 12.947 1.00 88.62 186 GLU A C 1
ATOM 1525 O O . GLU A 1 186 ? -17.070 -2.900 13.329 1.00 88.62 186 GLU A O 1
ATOM 1530 N N . ALA A 1 187 ? -15.449 -1.362 13.500 1.00 88.62 187 ALA A N 1
ATOM 1531 C CA . ALA A 1 187 ? -14.765 -2.022 14.610 1.00 88.62 187 ALA A CA 1
ATOM 1532 C C . ALA A 1 187 ? -15.664 -2.158 15.853 1.00 88.62 187 ALA A C 1
ATOM 1534 O O . ALA A 1 187 ? -15.672 -3.200 16.515 1.00 88.62 187 ALA A O 1
ATOM 1535 N N . LEU A 1 188 ? -16.438 -1.112 16.164 1.00 90.12 188 LEU A N 1
ATOM 1536 C CA . LEU A 1 188 ? -17.393 -1.121 17.272 1.00 90.12 188 LEU A CA 1
ATOM 1537 C C . LEU A 1 188 ? -18.546 -2.096 17.018 1.00 90.12 188 LEU A C 1
ATOM 1539 O O . LEU A 1 188 ? -18.911 -2.845 17.922 1.00 90.12 188 LEU A O 1
ATOM 1543 N N . GLN A 1 189 ? -19.086 -2.122 15.797 1.00 88.31 189 GLN A N 1
ATOM 1544 C CA . GLN A 1 189 ? -20.149 -3.055 15.411 1.00 88.31 189 GLN A CA 1
ATOM 1545 C C . GLN A 1 189 ? -19.685 -4.511 15.513 1.00 88.31 189 GLN A C 1
ATOM 1547 O O . GLN A 1 189 ? -20.356 -5.316 16.151 1.00 88.31 189 GLN A O 1
ATOM 1552 N N . ALA A 1 190 ? -18.501 -4.831 14.983 1.00 84.94 190 ALA A N 1
ATOM 1553 C CA . ALA A 1 190 ? -17.921 -6.168 15.094 1.00 84.94 190 ALA A CA 1
ATOM 1554 C C . ALA A 1 190 ? -17.724 -6.593 16.562 1.00 84.94 190 ALA A C 1
ATOM 1556 O O . ALA A 1 190 ? -18.001 -7.734 16.928 1.00 84.94 190 ALA A O 1
ATOM 1557 N N . SER A 1 191 ? -17.306 -5.656 17.420 1.00 81.50 191 SER A N 1
ATOM 1558 C CA . SER A 1 191 ? -17.140 -5.900 18.858 1.00 81.50 191 SER A CA 1
ATOM 1559 C C . SER A 1 191 ? -18.472 -6.108 19.589 1.00 81.50 191 SER A C 1
ATOM 1561 O O . SER A 1 191 ? -18.523 -6.870 20.553 1.00 81.50 191 SER A O 1
ATOM 1563 N N . ALA A 1 192 ? -19.543 -5.428 19.169 1.00 82.75 192 ALA A N 1
ATOM 1564 C CA . ALA A 1 192 ? -20.879 -5.588 19.741 1.00 82.75 192 ALA A CA 1
ATOM 1565 C C . ALA A 1 192 ? -21.493 -6.944 19.361 1.00 82.75 192 ALA A C 1
ATOM 1567 O O . ALA A 1 192 ? -21.925 -7.681 20.243 1.00 82.75 192 ALA A O 1
ATOM 1568 N N . SER A 1 193 ? -21.424 -7.326 18.082 1.00 80.62 193 SER A N 1
ATOM 1569 C CA . SER A 1 193 ? -21.931 -8.620 17.606 1.00 80.62 193 SER A CA 1
ATOM 1570 C C . SER A 1 193 ? -21.205 -9.813 18.240 1.00 80.62 193 SER A C 1
ATOM 1572 O O . SER A 1 193 ? -21.833 -10.823 18.545 1.00 80.62 193 SER A O 1
ATOM 1574 N N . ALA A 1 194 ? -19.900 -9.696 18.512 1.00 77.50 194 ALA A N 1
ATOM 1575 C CA . ALA A 1 194 ? -19.151 -10.732 19.228 1.00 77.50 194 ALA A CA 1
ATOM 1576 C C . ALA A 1 194 ? -19.614 -10.916 20.688 1.00 77.50 194 ALA A C 1
ATOM 1578 O O . ALA A 1 194 ? -19.576 -12.026 21.213 1.00 77.50 194 ALA A O 1
ATOM 1579 N N . LYS A 1 195 ? -20.068 -9.844 21.354 1.00 72.75 195 LYS A N 1
ATOM 1580 C CA . LYS A 1 195 ? -20.591 -9.913 22.730 1.00 72.75 195 LYS A CA 1
ATOM 1581 C C . LYS A 1 195 ? -21.993 -10.515 22.795 1.00 72.75 195 LYS A C 1
ATOM 1583 O O . LYS A 1 195 ? -22.302 -11.190 23.767 1.00 72.75 195 LYS A O 1
ATOM 1588 N N . GLU A 1 196 ? -22.819 -10.286 21.779 1.00 68.44 196 GLU A N 1
ATOM 1589 C CA . GLU A 1 196 ? -24.158 -10.881 21.689 1.00 68.44 196 GLU A CA 1
ATOM 1590 C C . GLU A 1 196 ? -24.100 -12.388 21.402 1.00 68.44 196 GLU A C 1
ATOM 1592 O O . GLU A 1 196 ? -24.880 -13.136 21.980 1.00 68.44 196 GLU A O 1
ATOM 1597 N N . GLY A 1 197 ? -23.141 -12.853 20.590 1.00 59.19 197 GLY A N 1
ATOM 1598 C CA . GLY A 1 197 ? -22.951 -14.283 20.308 1.00 59.19 197 GLY A CA 1
ATOM 1599 C C . GLY A 1 197 ? -22.465 -15.110 21.506 1.00 59.19 197 GLY A C 1
ATOM 1600 O O . GLY A 1 197 ? -22.847 -16.266 21.638 1.00 59.19 197 GLY A O 1
ATOM 1601 N N . ASN A 1 198 ? -21.687 -14.515 22.416 1.00 57.03 198 ASN A N 1
ATOM 1602 C CA . ASN A 1 198 ? -21.171 -15.209 23.604 1.00 57.03 198 ASN A CA 1
ATOM 1603 C C . ASN A 1 198 ? -22.209 -15.388 24.728 1.00 57.03 198 ASN A C 1
ATOM 1605 O O . ASN A 1 198 ? -21.940 -16.116 25.676 1.00 57.03 198 ASN A O 1
ATOM 1609 N N . ASN A 1 199 ? -23.375 -14.741 24.642 1.00 55.69 199 ASN A N 1
ATOM 1610 C CA . ASN A 1 199 ? -24.440 -14.847 25.649 1.00 55.69 199 ASN A CA 1
ATOM 1611 C C . ASN A 1 199 ? -25.477 -15.944 25.330 1.00 55.69 199 ASN A C 1
ATOM 1613 O O . ASN A 1 199 ? -26.484 -16.040 26.027 1.00 55.69 199 ASN A O 1
ATOM 1617 N N . ILE A 1 200 ? -25.280 -16.728 24.262 1.00 57.25 200 ILE A N 1
ATOM 1618 C CA . ILE A 1 200 ? -26.257 -17.724 23.779 1.00 57.25 200 ILE A CA 1
ATOM 1619 C C . ILE A 1 200 ? -25.856 -19.166 24.170 1.00 57.25 200 ILE A C 1
ATOM 1621 O O . ILE A 1 200 ? -26.692 -20.061 24.102 1.00 57.25 200 ILE A O 1
ATOM 1625 N N . ASP A 1 201 ? -24.637 -19.380 24.682 1.00 50.03 201 ASP A N 1
ATOM 1626 C CA . ASP A 1 201 ? -24.090 -20.703 25.035 1.00 50.03 201 ASP A CA 1
ATOM 1627 C C . ASP A 1 201 ? -23.796 -20.867 26.548 1.00 50.03 201 ASP A C 1
ATOM 1629 O O . ASP A 1 201 ? -22.719 -21.317 26.936 1.00 50.03 201 ASP A O 1
ATOM 1633 N N . GLU A 1 202 ? -24.749 -20.538 27.426 1.00 41.69 202 GLU A N 1
ATOM 1634 C CA . GLU A 1 202 ? -24.732 -21.002 28.830 1.00 41.69 202 GLU A CA 1
ATOM 1635 C C . GLU A 1 202 ? -26.051 -21.726 29.173 1.00 41.69 202 GLU A C 1
ATOM 1637 O O . GLU A 1 202 ? -27.065 -21.065 29.412 1.00 41.69 202 GLU A O 1
ATOM 1642 N N . PRO A 1 203 ? -26.073 -23.076 29.159 1.00 50.56 203 PRO A N 1
ATOM 1643 C CA . PRO A 1 203 ? -27.093 -23.877 29.834 1.00 50.56 203 PRO A CA 1
ATOM 1644 C C . PRO A 1 203 ? -26.815 -24.059 31.336 1.00 50.56 203 PRO A C 1
ATOM 1646 O O . PRO A 1 203 ? -25.634 -24.226 31.721 1.00 50.56 203 PRO A O 1
#

InterPro domains:
  IPR035500 Nuclear hormone receptor-like domain superfamily [SSF48508] (58-182)
  IPR040229 Uncharacterized membrane protein At3g27390-like [PTHR31133] (2-194)

Foldseek 3Di:
DDPDQAADDPVVVVVLLLVLLLVQLLVCDVVVLDDLVLLCCCQPVVPCLLVLQLSSLLSLLVQLLVCLVVVHQATCSDPPDGDHPVRYDPDPLRCLQRVVSSVLSVLNNVLPDDPQQSVLLSSCSRPFPLPDLCSCVPSPRPDPDSVSSNSSSVSSVVSSVSSSVVCPDPVSVVSVNVSSVSSSVVVVVVVVVVVVVVVPPDD

Organism: Medicago truncatula (NCBI:txid3880)

Sequence (203 aa):
MKWKIQQYKPVQVWDWFFKSCEVNGRIVLRDGLISVKEIEECIFKGNCKKLSIKLPAWSLLQCLLTSAKSNSDGLVISDDIELTRMNGPKDRVFEWFIGPLLIMKEQLKNLELEESEETCLKELVMRSKNDIPEDWDSTGFPSKDNVRRAQLQAIIRRLQGIVSSMSRMPTFRRKFRNLVKILYIEALQASASAKEGNNIDEP

pLDDT: mean 88.32, std 10.86, range [36.38, 97.5]

Secondary structure (DSSP, 8-state):
----PPPPPHHHHHHHHHHHHHHHHHHHHHTTSS-HHHHHHHHHH---TTHHHHHHHHHHHHHHHHHHHTT-SSEEEETTEEE-TTTS--SHHHHHHHHHHHHHHHHHHHH---HHHHHHHHHHHHH---SSGGGGTTTT-S---HHHHHHHHHHHHHHHHHHHHHTTSHHHHHHHHHHHHHHHHHHHHHHHHHHHHTTS---

Radius of gyration: 18.56 Å; chains: 1; bounding box: 47×43×66 Å